Protein AF-A0A0C9TUB7-F1 (afdb_monomer_lite)

Foldseek 3Di:
DVPVVVVVVVVVVVVVVVPDPPDDPPLNDDPVRCVVVVVQFPFDDDDPADDADPDLDWDFQCDPQFPFDDDDPQQFAWADLQLLLLLRRVLAVVSQKGALNSQLSSCCRQAVPHNVVSNVVSVQQCVQQADNRQRIAGNHFADCVSPDDDDPPRDNTHPNDEPSAQAFLRQQAHGCQVPTRTAGHVVSLVVLQVLCVVQVVQFLAPRSLVVSSVVRVVCCVPPPPPHDQDPPNVVVSSVSSQCCQQGQPAPVCSPSTHHSVSVCCRRHVSHRPPSGIHD

Secondary structure (DSSP, 8-state):
-HHHHHHHHHHHHHHHTTSS-TT--TT---HHHHHHHGGG-----PPPPP---S--S-EE-SSTTS---PPPTT----S-HHHHHHHHHTSS-TTSEE-HHHHHHHHHHHH---HHHHHHHHHHHHHHHSBTTTTBEESSS--GGG-SPPSTT-----TT-BTTTB-S--SSS--GGGS-SSS--HHHHHHHHHHHHHHHTTEE-HHHHHHHHHHHHHHHHHH-TT----TTHHHHHHHHHHHHHHHSS-TTT-SS-EEHHHHHIIIII--PPTT-EE-

Sequence (279 aa):
MAKLSALLSFSTLAIQAIAFPQYQPLAGLSERELEDILPRLNVVTPPPPPGPPSDTSVKLVNDAAHPFMPLRYGDMRGPCPGLNTLASHGYLPRNGIVTPTQIINAVQDGFNMDNRLALILTYATMLVDGNPLTNLMSIGGKSALTGLDPPKPAIIGGLDTHAVFEGDVSMTRADFFFGDNHSFNQTLFNQFANFSERFGGGNYNLTAAAEYRFFRIQQSISDNPQFSFIAPRYFTAYFEAAFPLVFFVDGRTANGQLSMENALSFFRDMHFPDDFHRA

Structure (mmCIF, N/CA/C/O backbone):
data_AF-A0A0C9TUB7-F1
#
_entry.id   AF-A0A0C9TUB7-F1
#
loop_
_atom_site.group_PDB
_atom_site.id
_atom_site.type_symbol
_atom_site.label_atom_id
_atom_site.label_alt_id
_atom_site.label_comp_id
_atom_site.label_asym_id
_atom_site.label_entity_id
_atom_site.label_seq_id
_atom_site.pdbx_PDB_ins_code
_atom_site.Cartn_x
_atom_site.Cartn_y
_atom_site.Cartn_z
_atom_site.occupancy
_atom_site.B_iso_or_equiv
_atom_site.auth_seq_id
_atom_site.auth_comp_id
_atom_site.auth_asym_id
_atom_site.auth_atom_id
_atom_site.pdbx_PDB_model_num
ATOM 1 N N . MET A 1 1 ? 66.165 37.162 -27.792 1.00 53.06 1 MET A N 1
ATOM 2 C CA . MET A 1 1 ? 64.796 37.473 -27.317 1.00 53.06 1 MET A CA 1
ATOM 3 C C . MET A 1 1 ? 63.698 36.598 -27.937 1.00 53.06 1 MET A C 1
ATOM 5 O O . MET A 1 1 ? 62.714 36.366 -27.260 1.00 53.06 1 MET A O 1
ATOM 9 N N . ALA A 1 2 ? 63.862 36.017 -29.135 1.00 53.06 2 ALA A N 1
ATOM 10 C CA . ALA A 1 2 ? 62.809 35.210 -29.780 1.00 53.06 2 ALA A CA 1
ATOM 11 C C . ALA A 1 2 ? 62.555 33.793 -29.199 1.00 53.06 2 ALA A C 1
ATOM 13 O O . ALA A 1 2 ? 61.530 33.193 -29.497 1.00 53.06 2 ALA A O 1
ATOM 14 N N . LYS A 1 3 ? 63.451 33.242 -28.364 1.00 51.22 3 LYS A N 1
ATOM 15 C CA . LYS A 1 3 ? 63.293 31.885 -27.792 1.00 51.22 3 LYS A CA 1
ATOM 16 C C . LYS A 1 3 ? 62.528 31.835 -26.461 1.00 51.22 3 LYS A C 1
ATOM 18 O O . LYS A 1 3 ? 62.078 30.764 -26.077 1.00 51.22 3 LYS A O 1
ATOM 23 N N . LEU A 1 4 ? 62.359 32.972 -25.777 1.00 48.50 4 LEU A N 1
ATOM 24 C CA . LEU A 1 4 ? 61.651 33.030 -24.490 1.00 48.50 4 LEU A CA 1
ATOM 25 C C . LEU A 1 4 ? 60.131 33.196 -24.674 1.00 48.50 4 LEU A C 1
ATOM 27 O O . LEU A 1 4 ? 59.353 32.635 -23.911 1.00 48.50 4 LEU A O 1
ATOM 31 N N . SER A 1 5 ? 59.707 33.895 -25.733 1.00 51.97 5 SER A N 1
ATOM 32 C CA . SER A 1 5 ? 58.287 34.111 -26.034 1.00 51.97 5 SER A CA 1
ATOM 33 C C . SER A 1 5 ? 57.565 32.832 -26.466 1.00 51.97 5 SER A C 1
ATOM 35 O O . SER A 1 5 ? 56.415 32.645 -26.097 1.00 51.97 5 SER A O 1
ATOM 37 N N . ALA A 1 6 ? 58.241 31.914 -27.169 1.00 50.75 6 ALA A N 1
ATOM 38 C CA . ALA A 1 6 ? 57.631 30.655 -27.603 1.00 50.75 6 ALA A CA 1
ATOM 39 C C . ALA A 1 6 ? 57.336 29.694 -26.433 1.00 50.75 6 ALA A C 1
ATOM 41 O O . ALA A 1 6 ? 56.303 29.029 -26.439 1.00 50.75 6 ALA A O 1
ATOM 42 N N . LEU A 1 7 ? 58.194 29.649 -25.403 1.00 50.53 7 LEU A N 1
ATOM 43 C CA . LEU A 1 7 ? 57.953 28.809 -24.222 1.00 50.53 7 LEU A CA 1
ATOM 44 C C . LEU A 1 7 ? 56.795 29.329 -23.359 1.00 50.53 7 LEU A C 1
ATOM 46 O O . LEU A 1 7 ? 56.055 28.521 -22.806 1.00 50.53 7 LEU A O 1
ATOM 50 N N . LEU A 1 8 ? 56.612 30.653 -23.272 1.00 51.16 8 LEU A N 1
ATOM 51 C CA . LEU A 1 8 ? 55.491 31.246 -22.537 1.00 51.16 8 LEU A CA 1
ATOM 52 C C . LEU A 1 8 ? 54.146 31.042 -23.253 1.00 51.16 8 LEU A C 1
ATOM 54 O O . LEU A 1 8 ? 53.121 30.900 -22.598 1.00 51.16 8 LEU A O 1
ATOM 58 N N . SER A 1 9 ? 54.138 31.006 -24.590 1.00 51.75 9 SER A N 1
ATOM 59 C CA . SER A 1 9 ? 52.925 30.728 -25.370 1.00 51.75 9 SER A CA 1
ATOM 60 C C . SER A 1 9 ? 52.480 29.266 -25.268 1.00 51.75 9 SER A C 1
ATOM 62 O O . SER A 1 9 ? 51.284 28.992 -25.266 1.00 51.75 9 SER A O 1
ATOM 64 N N . PHE A 1 10 ? 53.418 28.320 -25.144 1.00 50.66 10 PHE A N 1
ATOM 65 C CA . PHE A 1 10 ? 53.078 26.906 -24.945 1.00 50.66 10 PHE A CA 1
ATOM 66 C C . PHE A 1 10 ? 52.607 26.601 -23.517 1.00 50.66 10 PHE A C 1
ATOM 68 O O . PHE A 1 10 ? 51.731 25.756 -23.340 1.00 50.66 10 PHE A O 1
ATOM 75 N N . SER A 1 11 ? 53.121 27.300 -22.500 1.00 51.91 11 SER A N 1
ATOM 76 C CA . SER A 1 11 ? 52.660 27.111 -21.120 1.00 51.91 11 SER A CA 1
ATOM 77 C C . SER A 1 11 ? 51.279 27.722 -20.862 1.00 51.91 11 SER A C 1
ATOM 79 O O . SER A 1 11 ? 50.502 27.136 -20.114 1.00 51.91 11 SER A O 1
ATOM 81 N N . THR A 1 12 ? 50.908 28.827 -21.518 1.00 50.59 12 THR A N 1
ATOM 82 C CA . THR A 1 12 ? 49.550 29.392 -21.396 1.00 50.59 12 THR A CA 1
ATOM 83 C C . THR A 1 12 ? 48.492 28.579 -22.149 1.00 50.59 12 THR A C 1
ATOM 85 O O . THR A 1 12 ? 47.373 28.455 -21.654 1.00 50.59 12 THR A O 1
ATOM 88 N N . LEU A 1 13 ? 48.844 27.944 -23.274 1.00 47.50 13 LEU A N 1
ATOM 89 C CA . LEU A 1 13 ? 47.973 26.988 -23.978 1.00 47.50 13 LEU A CA 1
ATOM 90 C C . LEU A 1 13 ? 47.778 25.675 -23.201 1.00 47.50 13 LEU A C 1
ATOM 92 O O . LEU A 1 13 ? 46.684 25.116 -23.219 1.00 47.50 13 LEU A O 1
ATOM 96 N N . ALA A 1 14 ? 48.794 25.211 -22.465 1.00 48.03 14 ALA A N 1
ATOM 97 C CA . ALA A 1 14 ? 48.677 24.015 -21.627 1.00 48.03 14 ALA A CA 1
ATOM 98 C C . ALA A 1 14 ? 47.765 24.221 -20.399 1.00 48.03 14 ALA A C 1
ATOM 100 O O . ALA A 1 14 ? 47.144 23.271 -19.930 1.00 48.03 14 ALA A O 1
ATOM 101 N N . ILE A 1 15 ? 47.641 25.455 -19.895 1.00 48.97 15 ILE A N 1
ATOM 102 C CA . ILE A 1 15 ? 46.811 25.769 -18.718 1.00 48.97 15 ILE A CA 1
ATOM 103 C C . ILE A 1 15 ? 45.323 25.923 -19.088 1.00 48.97 15 ILE A C 1
ATOM 105 O O . ILE A 1 15 ? 44.456 25.664 -18.257 1.00 48.97 15 ILE A O 1
ATOM 109 N N . GLN A 1 16 ? 44.993 26.275 -20.337 1.00 45.16 16 GLN A N 1
ATOM 110 C CA . GLN A 1 16 ? 43.594 26.439 -20.765 1.00 45.16 16 GLN A CA 1
ATOM 111 C C . GLN A 1 16 ? 42.877 25.125 -21.119 1.00 45.16 16 GLN A C 1
ATOM 113 O O . GLN A 1 16 ? 41.653 25.119 -21.226 1.00 45.16 16 GLN A O 1
ATOM 118 N N . ALA A 1 17 ? 43.596 24.005 -21.236 1.00 48.59 17 ALA A N 1
ATOM 119 C CA . ALA A 1 17 ? 43.002 22.705 -21.563 1.00 48.59 17 ALA A CA 1
ATOM 120 C C . ALA A 1 17 ? 42.497 21.904 -20.343 1.00 48.59 17 ALA A C 1
ATOM 122 O O . ALA A 1 17 ? 41.892 20.853 -20.524 1.00 48.59 17 ALA A O 1
ATOM 123 N N . ILE A 1 18 ? 42.710 22.379 -19.108 1.00 50.53 18 ILE A N 1
ATOM 124 C CA . ILE A 1 18 ? 42.283 21.674 -17.877 1.00 50.53 18 ILE A CA 1
ATOM 125 C C . ILE A 1 18 ? 40.986 22.280 -17.294 1.00 50.53 18 ILE A C 1
ATOM 127 O O . ILE A 1 18 ? 40.446 21.796 -16.305 1.00 50.53 18 ILE A O 1
ATOM 131 N N . ALA A 1 19 ? 40.437 23.336 -17.904 1.00 50.47 19 ALA A N 1
ATOM 132 C CA . ALA A 1 19 ? 39.362 24.126 -17.296 1.00 50.47 19 ALA A CA 1
ATOM 133 C C . ALA A 1 19 ? 37.960 23.484 -17.331 1.00 50.47 19 ALA A C 1
ATOM 135 O O . ALA A 1 19 ? 37.049 24.012 -16.700 1.00 50.47 19 ALA A O 1
ATOM 136 N N . PHE A 1 20 ? 37.774 22.343 -17.998 1.00 50.47 20 PHE A N 1
ATOM 137 C CA . PHE A 1 20 ? 36.551 21.547 -17.893 1.00 50.47 20 PHE A CA 1
ATOM 138 C C . PHE A 1 20 ? 36.914 20.064 -17.996 1.00 50.47 20 PHE A C 1
ATOM 140 O O . PHE A 1 20 ? 37.509 19.685 -19.006 1.00 50.47 20 PHE A O 1
ATOM 147 N N . PRO A 1 21 ? 36.569 19.203 -17.018 1.00 55.78 21 PRO A N 1
ATOM 148 C CA . PRO A 1 21 ? 36.608 17.766 -17.244 1.00 55.78 21 PRO A CA 1
ATOM 149 C C . PRO A 1 21 ? 35.590 17.444 -18.343 1.00 55.78 21 PRO A C 1
ATOM 151 O O . PRO A 1 21 ? 34.391 17.326 -18.100 1.00 55.78 21 PRO A O 1
ATOM 154 N N . GLN A 1 22 ? 36.063 17.375 -19.586 1.00 57.84 22 GLN A N 1
ATOM 155 C CA . GLN A 1 22 ? 35.280 16.851 -20.689 1.00 57.84 22 GLN A CA 1
ATOM 156 C C . GLN A 1 22 ? 35.027 15.360 -20.407 1.00 57.84 22 GLN A C 1
ATOM 158 O O . GLN A 1 22 ? 35.967 14.606 -20.170 1.00 57.84 22 GLN A O 1
ATOM 163 N N . TYR A 1 23 ? 33.753 14.962 -20.444 1.00 55.44 23 TYR A N 1
ATOM 164 C CA . TYR A 1 23 ? 33.270 13.571 -20.420 1.00 55.44 23 TYR A CA 1
ATOM 165 C C . TYR A 1 23 ? 33.285 12.826 -19.079 1.00 55.44 23 TYR A C 1
ATOM 167 O O . TYR A 1 23 ? 33.578 11.636 -19.040 1.00 55.44 23 TYR A O 1
ATOM 175 N N . GLN A 1 24 ? 32.890 13.464 -17.977 1.00 53.72 24 GLN A N 1
ATOM 176 C CA . GLN A 1 24 ? 32.299 12.675 -16.891 1.00 53.72 24 GLN A CA 1
ATOM 177 C C . GLN A 1 24 ? 30.797 12.506 -17.181 1.00 53.72 24 GLN A C 1
ATOM 179 O O . GLN A 1 24 ? 30.106 13.514 -17.364 1.00 53.72 24 GLN A O 1
ATOM 184 N N . PRO A 1 25 ? 30.275 11.269 -17.275 1.00 60.72 25 PRO A N 1
ATOM 185 C CA . PRO A 1 25 ? 28.844 11.001 -17.277 1.00 60.72 25 PRO A CA 1
ATOM 186 C C . PRO A 1 25 ? 28.145 11.781 -16.164 1.00 60.72 25 PRO A C 1
ATOM 188 O O . PRO A 1 25 ? 28.677 11.906 -15.063 1.00 60.72 25 PRO A O 1
ATOM 191 N N . LEU A 1 26 ? 26.915 12.242 -16.416 1.00 56.56 26 LEU A N 1
ATOM 192 C CA . LEU A 1 26 ? 26.062 12.893 -15.405 1.00 56.56 26 LEU A CA 1
ATOM 193 C C . LEU A 1 26 ? 25.878 12.035 -14.136 1.00 56.56 26 LEU A C 1
ATOM 195 O O . LEU A 1 26 ? 25.552 12.561 -13.078 1.00 56.56 26 LEU A O 1
ATOM 199 N N . ALA A 1 27 ? 26.117 10.726 -14.246 1.00 64.44 27 ALA A N 1
ATOM 200 C CA . ALA A 1 27 ? 26.093 9.762 -13.152 1.00 64.44 27 ALA A CA 1
ATOM 201 C C . ALA A 1 27 ? 27.387 9.707 -12.306 1.00 64.44 27 ALA A C 1
ATOM 203 O O . ALA A 1 27 ? 27.432 8.949 -11.344 1.00 64.44 27 ALA A O 1
ATOM 204 N N . GLY A 1 28 ? 28.442 10.455 -12.654 1.00 72.50 28 GLY A N 1
ATOM 205 C CA . GLY A 1 28 ? 29.721 10.451 -11.929 1.00 72.50 28 GLY A CA 1
ATOM 206 C C . GLY A 1 28 ? 30.532 9.154 -12.055 1.00 72.50 28 GLY A C 1
ATOM 207 O O . GLY A 1 28 ? 31.422 8.922 -11.244 1.00 72.50 28 GLY A O 1
ATOM 208 N N . LEU A 1 29 ? 30.215 8.310 -13.043 1.00 78.31 29 LEU A N 1
ATOM 209 C CA . LEU A 1 29 ? 30.891 7.037 -13.311 1.00 78.31 29 LEU A CA 1
ATOM 210 C C . LEU A 1 29 ? 31.982 7.216 -14.367 1.00 78.31 29 LEU A C 1
ATOM 212 O O . LEU A 1 29 ? 31.762 7.892 -15.363 1.00 78.31 29 LEU A O 1
ATOM 216 N N . SER A 1 30 ? 33.131 6.571 -14.214 1.00 83.00 30 SER A N 1
ATOM 217 C CA . SER A 1 30 ? 34.144 6.505 -15.270 1.00 83.00 30 SER A CA 1
ATOM 218 C C . SER A 1 30 ? 33.654 5.703 -16.483 1.00 83.00 30 SER A C 1
ATOM 220 O O . SER A 1 30 ? 32.762 4.861 -16.384 1.00 83.00 30 SER A O 1
ATOM 222 N N . GLU A 1 31 ? 34.277 5.923 -17.642 1.00 81.44 31 GLU A N 1
ATOM 223 C CA . GLU A 1 31 ? 33.990 5.168 -18.871 1.00 81.44 31 GLU A CA 1
ATOM 224 C C . GLU A 1 31 ? 34.113 3.651 -18.658 1.00 81.44 31 GLU A C 1
ATOM 226 O O . GLU A 1 31 ? 33.242 2.897 -19.075 1.00 81.44 31 GLU A O 1
ATOM 231 N N . ARG A 1 32 ? 35.123 3.209 -17.900 1.00 83.19 32 ARG A N 1
ATOM 232 C CA . ARG A 1 32 ? 35.325 1.792 -17.568 1.00 83.19 32 ARG A CA 1
ATOM 233 C C . ARG A 1 32 ? 34.209 1.226 -16.686 1.00 83.19 32 ARG A C 1
ATOM 235 O O . ARG A 1 32 ? 33.801 0.085 -16.872 1.00 83.19 32 ARG A O 1
ATOM 242 N N . GLU A 1 33 ? 33.723 2.000 -15.717 1.00 83.00 33 GLU A N 1
ATOM 243 C CA . GLU A 1 33 ?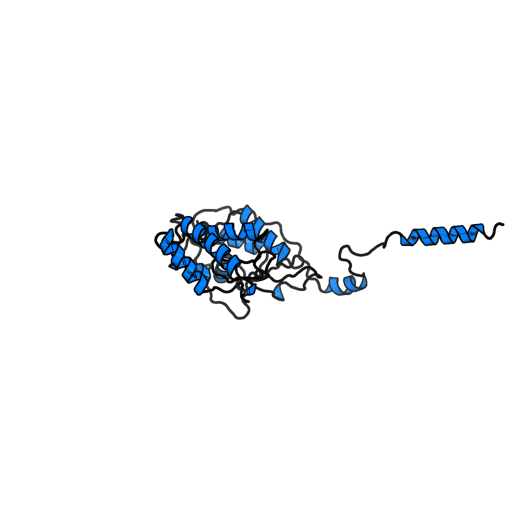 32.576 1.591 -14.894 1.00 83.00 33 GLU A CA 1
ATOM 244 C C . GLU A 1 33 ? 31.310 1.495 -15.745 1.00 83.00 33 GLU A C 1
ATOM 246 O O . GLU A 1 33 ? 30.523 0.566 -15.581 1.00 83.00 33 GLU A O 1
ATOM 251 N N . LEU A 1 34 ? 31.134 2.413 -16.695 1.00 80.62 34 LEU A N 1
ATOM 252 C CA . LEU A 1 34 ? 30.009 2.384 -17.618 1.00 80.62 34 LEU A CA 1
ATOM 253 C C . LEU A 1 34 ? 30.078 1.171 -18.565 1.00 80.62 34 LEU A C 1
ATOM 255 O O . LEU A 1 34 ? 29.067 0.491 -18.738 1.00 80.62 34 LEU A O 1
ATOM 259 N N . GLU A 1 35 ? 31.252 0.852 -19.116 1.00 83.69 35 GLU A N 1
ATOM 260 C CA . GLU A 1 35 ? 31.485 -0.349 -19.936 1.00 83.69 35 GLU A CA 1
ATOM 261 C C . GLU A 1 35 ? 31.189 -1.652 -19.178 1.00 83.69 35 GLU A C 1
ATOM 263 O O . GLU A 1 35 ? 30.678 -2.600 -19.770 1.00 83.69 35 GLU A O 1
ATOM 268 N N . ASP A 1 36 ? 31.462 -1.703 -17.872 1.00 83.56 36 ASP A N 1
ATOM 269 C CA . ASP A 1 36 ? 31.150 -2.860 -17.024 1.00 83.56 36 ASP A CA 1
ATOM 270 C C . ASP A 1 36 ? 29.654 -2.917 -16.648 1.00 83.56 36 ASP A C 1
ATOM 272 O O . ASP A 1 36 ? 29.048 -3.988 -16.560 1.00 83.56 36 ASP A O 1
ATOM 276 N N . ILE A 1 37 ? 29.010 -1.774 -16.400 1.00 80.69 37 ILE A N 1
ATOM 277 C CA . ILE A 1 37 ? 27.613 -1.706 -15.937 1.00 80.69 37 ILE A CA 1
ATOM 278 C C . ILE A 1 37 ? 26.615 -1.892 -17.085 1.00 80.69 37 ILE A C 1
ATOM 280 O O . ILE A 1 37 ? 25.703 -2.710 -16.953 1.00 80.69 37 ILE A O 1
ATOM 284 N N . LEU A 1 38 ? 26.773 -1.171 -18.202 1.00 82.62 38 LEU A N 1
ATOM 285 C CA . LEU A 1 38 ? 25.782 -1.136 -19.287 1.00 82.62 38 LEU A CA 1
ATOM 286 C C . LEU A 1 38 ? 25.382 -2.524 -19.818 1.00 82.62 38 LEU A C 1
ATOM 288 O O . LEU A 1 38 ? 24.182 -2.743 -19.975 1.00 82.62 38 LEU A O 1
ATOM 292 N N . PRO A 1 39 ? 26.300 -3.490 -20.034 1.00 85.19 39 PRO A N 1
ATOM 293 C CA . PRO A 1 39 ? 25.929 -4.815 -20.538 1.00 85.19 39 PRO A CA 1
ATOM 294 C C . PRO A 1 39 ? 25.069 -5.636 -19.568 1.00 85.19 39 PRO A C 1
ATOM 296 O O . PRO A 1 39 ? 24.446 -6.613 -19.977 1.00 85.19 39 PRO A O 1
ATOM 299 N N . ARG A 1 40 ? 25.054 -5.272 -18.278 1.00 82.69 40 ARG A N 1
ATOM 300 C CA . ARG A 1 40 ? 24.309 -5.965 -17.216 1.00 82.69 40 ARG A CA 1
ATOM 301 C C . ARG A 1 40 ? 22.985 -5.279 -16.874 1.00 82.69 40 ARG A C 1
ATOM 303 O O . ARG A 1 40 ? 22.202 -5.835 -16.105 1.00 82.69 40 ARG A O 1
ATOM 310 N N . LEU A 1 41 ? 22.724 -4.088 -17.418 1.00 82.25 41 LEU A N 1
ATOM 311 C CA . LEU A 1 41 ? 21.481 -3.364 -17.181 1.00 82.25 41 LEU A CA 1
ATOM 312 C C . LEU A 1 41 ? 20.386 -3.836 -18.138 1.00 82.25 41 LEU A C 1
ATOM 314 O O . LEU A 1 41 ? 20.501 -3.712 -19.354 1.00 82.25 41 LEU A O 1
ATOM 318 N N . ASN A 1 42 ? 19.276 -4.307 -17.573 1.00 85.38 42 ASN A N 1
ATOM 319 C CA . ASN A 1 42 ? 18.049 -4.530 -18.327 1.00 85.38 42 ASN A CA 1
ATOM 320 C C . ASN A 1 42 ? 17.200 -3.252 -18.309 1.00 85.38 42 ASN A C 1
ATOM 322 O O . ASN A 1 42 ? 16.326 -3.099 -17.456 1.00 85.38 42 ASN A O 1
ATOM 326 N N . VAL A 1 43 ? 17.507 -2.313 -19.205 1.00 90.06 43 VAL A N 1
ATOM 327 C CA . VAL A 1 43 ? 16.786 -1.037 -19.287 1.00 90.06 43 VAL A CA 1
ATOM 328 C C . VAL A 1 43 ? 15.487 -1.213 -20.071 1.00 90.06 43 VAL A C 1
ATOM 330 O O . VAL A 1 43 ? 15.495 -1.663 -21.215 1.00 90.06 43 VAL A O 1
ATOM 333 N N . VAL A 1 44 ? 14.373 -0.809 -19.471 1.00 93.44 44 VAL A N 1
ATOM 334 C CA . VAL A 1 44 ? 13.034 -0.838 -20.059 1.00 93.44 44 VAL A CA 1
ATOM 335 C C . VAL A 1 44 ? 12.567 0.592 -20.285 1.00 93.44 44 VAL A C 1
ATOM 337 O O . VAL A 1 44 ? 12.593 1.412 -19.374 1.00 93.44 44 VAL A O 1
ATOM 340 N N . THR A 1 45 ? 12.089 0.899 -21.491 1.00 94.00 45 THR A N 1
ATOM 341 C CA . THR A 1 45 ? 11.320 2.127 -21.730 1.00 94.00 45 THR A CA 1
ATOM 342 C C . THR A 1 45 ? 9.887 1.907 -21.239 1.00 94.00 45 THR A C 1
ATOM 344 O O . THR A 1 45 ? 9.193 1.062 -21.812 1.00 94.00 45 THR A O 1
ATOM 347 N N . PRO A 1 46 ? 9.419 2.615 -20.192 1.00 92.06 46 PRO A N 1
ATOM 348 C CA . PRO A 1 46 ? 8.064 2.425 -19.691 1.00 92.06 46 PRO A CA 1
ATOM 349 C C . PRO A 1 46 ? 7.026 2.823 -20.750 1.00 92.06 46 PRO A C 1
ATOM 351 O O . PRO A 1 46 ? 7.234 3.809 -21.466 1.00 92.06 46 PRO A O 1
ATOM 354 N N . PRO A 1 47 ? 5.895 2.104 -20.855 1.00 94.00 47 PRO A N 1
ATOM 355 C CA . PRO A 1 47 ? 4.786 2.559 -21.681 1.00 94.00 47 PRO A CA 1
ATOM 356 C C . PRO A 1 47 ? 4.168 3.841 -21.089 1.00 94.00 47 PRO A C 1
ATOM 358 O O . PRO A 1 47 ? 4.362 4.134 -19.903 1.00 94.00 47 PRO A O 1
ATOM 361 N N . PRO A 1 48 ? 3.380 4.598 -21.876 1.00 96.06 48 PRO A N 1
ATOM 362 C CA . PRO A 1 48 ? 2.576 5.686 -21.338 1.00 96.06 48 PRO A CA 1
ATOM 363 C C . PRO A 1 48 ? 1.659 5.206 -20.199 1.00 96.06 48 PRO A C 1
ATOM 365 O O . PRO A 1 48 ? 1.182 4.065 -20.238 1.00 96.06 48 PRO A O 1
ATOM 368 N N . PRO A 1 49 ? 1.386 6.059 -19.199 1.00 96.75 49 PRO A N 1
ATOM 369 C CA . PRO A 1 49 ? 0.467 5.716 -18.125 1.00 96.75 49 PRO A CA 1
ATOM 370 C C . PRO A 1 49 ? -0.933 5.377 -18.659 1.00 96.75 49 PRO A C 1
ATOM 372 O O . PRO A 1 49 ? -1.410 6.057 -19.574 1.00 96.75 49 PRO A O 1
ATOM 375 N N . PRO A 1 50 ? -1.627 4.383 -18.077 1.00 97.50 50 PRO A N 1
ATOM 376 C CA . PRO A 1 50 ? -3.024 4.124 -18.399 1.00 97.50 50 PRO A CA 1
ATOM 377 C C . PRO A 1 50 ? -3.917 5.334 -18.117 1.00 97.50 50 PRO A C 1
ATOM 379 O O . PRO A 1 50 ? -3.751 6.029 -17.110 1.00 97.50 50 PRO A O 1
ATOM 382 N N . GLY A 1 51 ? -4.890 5.555 -19.000 1.00 97.81 51 GLY A N 1
ATOM 383 C CA . GLY A 1 51 ? -5.965 6.518 -18.776 1.00 97.81 51 GLY A CA 1
ATOM 384 C C . GLY A 1 51 ? -7.018 6.010 -17.779 1.00 97.81 51 GLY A C 1
ATOM 385 O O . GLY A 1 51 ? -6.898 4.894 -17.263 1.00 97.81 51 GLY A O 1
ATOM 386 N N . PRO A 1 52 ? -8.059 6.817 -17.512 1.00 97.44 52 PRO A N 1
ATOM 387 C CA . PRO A 1 52 ? -9.188 6.392 -16.691 1.00 97.44 52 PRO A CA 1
ATOM 388 C C . PRO A 1 52 ? -9.939 5.214 -17.336 1.00 97.44 52 PRO A C 1
ATOM 390 O O . PRO A 1 52 ? -10.014 5.146 -18.569 1.00 97.44 52 PRO A O 1
ATOM 393 N N . PRO A 1 53 ? -10.523 4.299 -16.537 1.00 93.50 53 PRO A N 1
ATOM 394 C CA . PRO A 1 53 ? -11.337 3.214 -17.067 1.00 93.50 53 PRO A CA 1
ATOM 395 C C . PRO A 1 53 ? -12.588 3.772 -17.754 1.00 93.50 53 PRO A C 1
ATOM 397 O O . PRO A 1 53 ? -13.153 4.782 -17.336 1.00 93.50 53 PRO A O 1
ATOM 400 N N . SER A 1 54 ? -13.050 3.089 -18.802 1.00 93.62 54 SER A N 1
ATOM 401 C CA . SER A 1 54 ? -14.290 3.456 -19.499 1.00 93.62 54 SER A CA 1
ATOM 402 C C . SER A 1 54 ? -15.547 3.173 -18.676 1.00 93.62 54 SER A C 1
ATOM 404 O O . SER A 1 54 ? -16.594 3.754 -18.945 1.00 93.62 54 SER A O 1
ATOM 406 N N . ASP A 1 55 ? -15.448 2.261 -17.708 1.00 94.06 55 ASP A N 1
ATOM 407 C CA . ASP A 1 55 ? -16.528 1.868 -16.812 1.00 94.06 55 ASP A CA 1
ATOM 408 C C . ASP A 1 55 ? -16.078 2.037 -15.357 1.00 94.06 55 ASP A C 1
ATOM 410 O O . ASP A 1 55 ? -15.196 1.321 -14.872 1.00 94.06 55 ASP A O 1
ATOM 414 N N . THR A 1 56 ? -16.704 2.992 -14.674 1.00 96.31 56 THR A N 1
ATOM 415 C CA . THR A 1 56 ? -16.521 3.298 -13.250 1.00 96.31 56 THR A CA 1
ATOM 416 C C . THR A 1 56 ? -17.745 2.896 -12.427 1.00 96.31 56 THR A C 1
ATOM 418 O O . THR A 1 56 ? -17.947 3.436 -11.345 1.00 96.31 56 THR A O 1
ATOM 421 N N . SER A 1 57 ? -18.612 2.023 -12.947 1.00 97.31 57 SER A N 1
ATOM 422 C CA . SER A 1 57 ? -19.779 1.546 -12.210 1.00 97.31 57 SER A CA 1
ATOM 423 C C . SER A 1 57 ? -19.390 0.597 -11.076 1.00 97.31 57 SER A C 1
ATOM 425 O O . SER A 1 57 ? -18.331 -0.055 -11.097 1.00 97.31 57 SER A O 1
ATOM 427 N N . VAL A 1 58 ? -20.297 0.517 -10.101 1.00 98.06 58 VAL A N 1
ATOM 428 C CA . VAL A 1 58 ? -20.278 -0.485 -9.039 1.00 98.06 58 VAL A CA 1
ATOM 429 C C . VAL A 1 58 ? -20.314 -1.869 -9.678 1.00 98.06 58 VAL A C 1
ATOM 431 O O . VAL A 1 58 ? -21.248 -2.196 -10.412 1.00 98.06 58 VAL A O 1
ATOM 434 N N . LYS A 1 59 ? -19.306 -2.695 -9.390 1.00 97.19 59 LYS A N 1
ATOM 435 C CA . LYS A 1 59 ? -19.201 -4.058 -9.927 1.00 97.19 59 LYS A CA 1
ATOM 436 C C . LYS A 1 59 ? -18.570 -4.999 -8.914 1.00 97.19 59 LYS A C 1
ATOM 438 O O . LYS A 1 59 ? -17.745 -4.566 -8.109 1.00 97.19 59 LYS A O 1
ATOM 443 N N . LEU A 1 60 ? -18.933 -6.277 -8.999 1.00 98.56 60 LEU A N 1
ATOM 444 C CA . LEU A 1 60 ? -18.292 -7.349 -8.247 1.00 98.56 60 LEU A CA 1
ATOM 445 C C . LEU A 1 60 ? -16.805 -7.407 -8.625 1.00 98.56 60 LEU A C 1
ATOM 447 O O . LEU A 1 60 ? -16.476 -7.440 -9.810 1.00 98.56 60 LEU A O 1
ATOM 451 N N . VAL A 1 61 ? -15.927 -7.397 -7.622 1.00 98.38 61 VAL A N 1
ATOM 452 C CA . VAL A 1 61 ? -14.465 -7.497 -7.814 1.00 98.38 61 VAL A CA 1
ATOM 453 C C . VAL A 1 61 ? -13.858 -8.701 -7.096 1.00 98.38 61 VAL A C 1
ATOM 455 O O . VAL A 1 61 ? -12.799 -9.188 -7.480 1.00 98.38 61 VAL A O 1
ATOM 458 N N . ASN A 1 62 ? -14.553 -9.252 -6.099 1.00 98.31 62 ASN A N 1
ATOM 459 C CA . ASN A 1 62 ? -14.256 -10.589 -5.595 1.00 98.31 62 ASN A CA 1
ATOM 460 C C . ASN A 1 62 ? -14.979 -11.634 -6.464 1.00 98.31 62 ASN A C 1
ATOM 462 O O . ASN A 1 62 ? -16.006 -12.189 -6.075 1.00 98.31 62 ASN A O 1
ATOM 466 N N . ASP A 1 63 ? -14.491 -11.815 -7.693 1.00 98.00 63 ASP A N 1
ATOM 467 C CA . ASP A 1 63 ? -15.101 -12.669 -8.715 1.00 98.00 63 ASP A CA 1
ATOM 468 C C . ASP A 1 63 ? -14.253 -13.918 -9.039 1.00 98.00 63 ASP A C 1
ATOM 470 O O . ASP A 1 63 ? -13.150 -14.123 -8.531 1.00 98.00 63 ASP A O 1
ATOM 474 N N . ALA A 1 64 ? -14.774 -14.782 -9.916 1.00 98.00 64 ALA A N 1
ATOM 475 C CA . ALA A 1 64 ? -14.097 -16.017 -10.314 1.00 98.00 64 ALA A CA 1
ATOM 476 C C . ALA A 1 64 ? -12.799 -15.797 -11.121 1.00 98.00 64 ALA A C 1
ATOM 478 O O . ALA A 1 64 ? -11.983 -16.716 -11.208 1.00 98.00 64 ALA A O 1
ATOM 479 N N . ALA A 1 65 ? -12.605 -14.619 -11.724 1.00 98.19 65 ALA A N 1
ATOM 480 C CA . ALA A 1 65 ? -11.367 -14.262 -12.418 1.00 98.19 65 ALA A CA 1
ATOM 481 C C . ALA A 1 65 ? -10.296 -13.745 -11.441 1.00 98.19 65 ALA A C 1
ATOM 483 O O . ALA A 1 65 ? -9.102 -13.911 -11.703 1.00 98.19 65 ALA A O 1
ATOM 484 N N . HIS A 1 66 ? -10.717 -13.212 -10.292 1.00 98.50 66 HIS A N 1
ATOM 485 C CA . HIS A 1 66 ? -9.860 -12.664 -9.243 1.00 98.50 66 HIS A CA 1
ATOM 486 C C . HIS A 1 66 ? -10.034 -13.386 -7.893 1.00 98.50 66 HIS A C 1
ATOM 488 O O . HIS A 1 66 ? -10.261 -12.739 -6.864 1.00 98.50 66 HIS A O 1
ATOM 494 N N . PRO A 1 67 ? -9.907 -14.730 -7.838 1.00 98.38 67 PRO A N 1
ATOM 495 C CA . PRO A 1 67 ? -10.070 -15.455 -6.589 1.00 98.38 67 PRO A CA 1
ATOM 496 C C . PRO A 1 67 ? -8.924 -15.129 -5.630 1.00 98.38 67 PRO A C 1
ATOM 498 O O . PRO A 1 67 ? -7.765 -14.959 -6.042 1.00 98.38 67 PRO A O 1
ATOM 501 N N . PHE A 1 68 ? -9.223 -15.121 -4.334 1.00 98.69 68 PHE A N 1
ATOM 502 C CA . PHE A 1 68 ? -8.179 -15.088 -3.321 1.00 98.69 68 PHE A CA 1
ATOM 503 C C . PHE A 1 68 ? -7.274 -16.322 -3.435 1.00 98.69 68 PHE A C 1
ATOM 505 O O . PHE A 1 68 ? -7.738 -17.443 -3.660 1.00 98.69 68 PHE A O 1
ATOM 512 N N . MET A 1 69 ? -5.969 -16.128 -3.248 1.00 98.50 69 MET A N 1
ATOM 513 C CA . MET A 1 69 ? -5.027 -17.228 -3.048 1.00 98.50 69 MET A CA 1
ATOM 514 C C . MET A 1 69 ? -4.085 -16.907 -1.886 1.00 98.50 69 MET A C 1
ATOM 516 O O . MET A 1 69 ? -3.590 -15.779 -1.811 1.00 98.50 69 MET A O 1
ATOM 520 N N . PRO A 1 70 ? -3.783 -17.893 -1.019 1.00 96.94 70 PRO A N 1
ATOM 521 C CA . PRO A 1 70 ? -2.836 -17.700 0.068 1.00 96.94 70 PRO A CA 1
ATOM 522 C C . PRO A 1 70 ? -1.429 -17.419 -0.470 1.00 96.94 70 PRO A C 1
ATOM 524 O O . PRO A 1 70 ? -1.072 -17.844 -1.575 1.00 96.94 70 PRO A O 1
ATOM 527 N N . LEU A 1 71 ? -0.627 -16.734 0.345 1.00 97.31 71 LEU A N 1
ATOM 528 C CA . LEU A 1 71 ? 0.760 -16.412 0.021 1.00 97.31 71 LEU A CA 1
ATOM 529 C C . LEU A 1 71 ? 1.592 -17.670 -0.221 1.00 97.31 71 LEU A C 1
ATOM 531 O O . LEU A 1 71 ? 1.510 -18.657 0.516 1.00 97.31 71 LEU A O 1
ATOM 535 N N . ARG A 1 72 ? 2.446 -17.597 -1.236 1.00 97.56 72 ARG A N 1
ATOM 536 C CA . ARG A 1 72 ? 3.502 -18.571 -1.496 1.00 97.56 72 ARG A CA 1
ATOM 537 C C . ARG A 1 72 ? 4.826 -18.053 -0.955 1.00 97.56 72 ARG A C 1
ATOM 539 O O . ARG A 1 72 ? 5.007 -16.865 -0.699 1.00 97.56 72 ARG A O 1
ATOM 546 N N . TYR A 1 73 ? 5.780 -18.966 -0.801 1.00 97.38 73 TYR A N 1
ATOM 547 C CA . TYR A 1 73 ? 7.141 -18.590 -0.446 1.00 97.38 73 TYR A CA 1
ATOM 548 C C . TYR A 1 73 ? 7.719 -17.622 -1.491 1.00 97.38 73 TYR A C 1
ATOM 550 O O . TYR A 1 73 ? 7.750 -17.943 -2.678 1.00 97.38 73 TYR A O 1
ATOM 558 N N . GLY A 1 74 ? 8.178 -16.455 -1.032 1.00 96.69 74 GLY A N 1
ATOM 559 C CA . GLY A 1 74 ? 8.732 -15.396 -1.878 1.00 96.69 74 GLY A CA 1
ATOM 560 C C . GLY A 1 74 ? 7.715 -14.376 -2.402 1.00 96.69 74 GLY A C 1
ATOM 561 O O . GLY A 1 74 ? 8.132 -13.421 -3.054 1.00 96.69 74 GLY A O 1
ATOM 562 N N . ASP A 1 75 ? 6.417 -14.534 -2.121 1.00 98.56 75 ASP A N 1
ATOM 563 C CA . ASP A 1 75 ? 5.431 -13.499 -2.441 1.00 98.56 75 ASP A CA 1
ATOM 564 C C . ASP A 1 75 ? 5.624 -12.283 -1.523 1.00 98.56 75 ASP A C 1
ATOM 566 O O . ASP A 1 75 ? 5.603 -12.401 -0.297 1.00 98.56 75 ASP A O 1
ATOM 570 N N . MET A 1 76 ? 5.776 -11.101 -2.120 1.00 98.56 76 MET A N 1
ATOM 571 C CA . MET A 1 76 ? 5.993 -9.850 -1.397 1.00 98.56 76 MET A CA 1
ATOM 572 C C . MET A 1 76 ? 4.661 -9.194 -1.025 1.00 98.56 76 MET A C 1
ATOM 574 O O . MET A 1 76 ? 3.755 -9.060 -1.854 1.00 98.56 76 MET A O 1
ATOM 578 N N . ARG A 1 77 ? 4.552 -8.755 0.227 1.00 98.69 77 ARG A N 1
ATOM 579 C CA . ARG A 1 77 ? 3.486 -7.903 0.770 1.00 98.69 77 ARG A CA 1
ATOM 580 C C . ARG A 1 77 ? 4.138 -6.856 1.661 1.00 98.69 77 ARG A C 1
ATOM 582 O O . ARG A 1 77 ? 5.221 -7.110 2.176 1.00 98.69 77 ARG A O 1
ATOM 589 N N . GLY A 1 78 ? 3.484 -5.714 1.826 1.00 98.38 78 GLY A N 1
ATOM 590 C CA . GLY A 1 78 ? 4.064 -4.584 2.550 1.00 98.38 78 GLY A CA 1
ATOM 591 C C . GLY A 1 78 ? 3.052 -3.795 3.375 1.00 98.38 78 GLY A C 1
ATOM 592 O O . GLY A 1 78 ? 2.021 -4.344 3.789 1.00 98.38 78 GLY A O 1
ATOM 593 N N . PRO A 1 79 ? 3.296 -2.495 3.608 1.00 98.56 79 PRO A N 1
ATOM 594 C CA . PRO A 1 79 ? 2.482 -1.686 4.511 1.00 98.56 79 PRO A CA 1
ATOM 595 C C . PRO A 1 79 ? 1.101 -1.334 3.940 1.00 98.56 79 PRO A C 1
ATOM 597 O O . PRO A 1 79 ? 0.202 -0.972 4.699 1.00 98.56 79 PRO A O 1
ATOM 600 N N . CYS A 1 80 ? 0.899 -1.437 2.620 1.00 98.75 80 CYS A N 1
ATOM 601 C CA . CYS A 1 80 ? -0.343 -1.028 1.963 1.00 98.75 80 CYS A CA 1
ATOM 602 C C . CYS A 1 80 ? -1.375 -2.176 1.895 1.00 98.75 80 CYS A C 1
ATOM 604 O O . CYS A 1 80 ? -1.243 -3.064 1.046 1.00 98.75 80 CYS A O 1
ATOM 606 N N . PRO A 1 81 ? -2.462 -2.153 2.693 1.00 98.81 81 PRO A N 1
ATOM 607 C CA . PRO A 1 81 ? -3.489 -3.200 2.655 1.00 98.81 81 PRO A CA 1
ATOM 608 C C . PRO A 1 81 ? -4.206 -3.295 1.298 1.00 98.81 81 PRO A C 1
ATOM 610 O O . PRO A 1 81 ? -4.581 -4.388 0.877 1.00 98.81 81 PRO A O 1
ATOM 613 N N . GLY A 1 82 ? -4.355 -2.175 0.579 1.00 98.81 82 GLY A N 1
ATOM 614 C CA . GLY A 1 82 ? -4.979 -2.154 -0.746 1.00 98.81 82 GLY A CA 1
ATOM 615 C C . GLY A 1 82 ? -4.171 -2.949 -1.774 1.00 98.81 82 GLY A C 1
ATOM 616 O O . GLY A 1 82 ? -4.680 -3.905 -2.356 1.00 98.81 82 GLY A O 1
ATOM 617 N N . LEU A 1 83 ? -2.888 -2.619 -1.955 1.00 98.94 83 LEU A N 1
ATOM 618 C CA . LEU A 1 83 ? -2.016 -3.343 -2.894 1.00 98.94 83 LEU A CA 1
ATOM 619 C C . LEU A 1 83 ? -1.831 -4.809 -2.489 1.00 98.94 83 LEU A C 1
ATOM 621 O O . LEU A 1 83 ? -1.832 -5.689 -3.351 1.00 98.94 83 LEU A O 1
ATOM 625 N N . ASN A 1 84 ? -1.746 -5.083 -1.185 1.00 98.94 84 ASN A N 1
ATOM 626 C CA . ASN A 1 84 ? -1.684 -6.446 -0.673 1.00 98.94 84 ASN A CA 1
ATOM 627 C C . ASN A 1 84 ? -2.920 -7.269 -1.061 1.00 98.94 84 ASN A C 1
ATOM 629 O O . ASN A 1 84 ? -2.785 -8.428 -1.460 1.00 98.94 84 ASN A O 1
ATOM 633 N N . THR A 1 85 ? -4.111 -6.674 -0.971 1.00 98.94 85 THR A N 1
ATOM 634 C CA . THR A 1 85 ? -5.371 -7.324 -1.358 1.00 98.94 85 THR A CA 1
ATOM 635 C C . THR A 1 85 ? -5.422 -7.558 -2.866 1.00 98.94 85 THR A C 1
ATOM 637 O O . THR A 1 85 ? -5.664 -8.678 -3.311 1.00 98.94 85 THR A O 1
ATOM 640 N N . LEU A 1 86 ? -5.071 -6.549 -3.670 1.00 98.94 86 LEU A N 1
ATOM 641 C CA . LEU A 1 86 ? -5.027 -6.667 -5.134 1.00 98.94 86 LEU A CA 1
ATOM 642 C C . LEU A 1 86 ? -4.063 -7.764 -5.607 1.00 98.94 86 LEU A C 1
ATOM 644 O O . LEU A 1 86 ? -4.402 -8.537 -6.502 1.00 98.94 86 LEU A O 1
ATOM 648 N N . ALA A 1 87 ? -2.883 -7.883 -4.992 1.00 98.94 87 ALA A N 1
ATOM 649 C CA . ALA A 1 87 ? -1.949 -8.970 -5.286 1.00 98.94 87 ALA A CA 1
ATOM 650 C C . ALA A 1 87 ? -2.486 -10.335 -4.830 1.00 98.94 87 ALA A C 1
ATOM 652 O O . ALA A 1 87 ? -2.327 -11.327 -5.537 1.00 98.94 87 ALA A O 1
ATOM 653 N N . SER A 1 88 ? -3.175 -10.407 -3.691 1.00 98.88 88 SER A N 1
ATOM 654 C CA . SER A 1 88 ? -3.755 -11.663 -3.181 1.00 98.88 88 SER A CA 1
ATOM 655 C C . SER A 1 88 ? -4.995 -12.120 -3.952 1.00 98.88 88 SER A C 1
ATOM 657 O O . SER A 1 88 ? -5.337 -13.299 -3.897 1.00 98.88 88 SER A O 1
ATOM 659 N N . HIS A 1 89 ? -5.603 -11.238 -4.746 1.00 98.88 89 HIS A N 1
ATOM 660 C CA . HIS A 1 89 ? -6.694 -11.550 -5.676 1.00 98.88 89 HIS A CA 1
ATOM 661 C C . HIS A 1 89 ? -6.258 -11.618 -7.148 1.00 98.88 89 HIS A C 1
ATOM 663 O O . HIS A 1 89 ? -7.039 -12.000 -8.010 1.00 98.88 89 HIS A O 1
ATOM 669 N N . GLY A 1 90 ? -4.988 -11.342 -7.458 1.00 98.75 90 GLY A N 1
ATOM 670 C CA . GLY A 1 90 ? -4.456 -11.471 -8.818 1.00 98.75 90 GLY A CA 1
ATOM 671 C C . GLY A 1 90 ? -4.763 -10.299 -9.754 1.00 98.75 90 GLY A C 1
ATOM 672 O O . GLY A 1 90 ? -4.480 -10.410 -10.943 1.00 98.75 90 GLY A O 1
ATOM 673 N N . TYR A 1 91 ? -5.272 -9.175 -9.235 1.00 98.81 91 TYR A N 1
ATOM 674 C CA . TYR A 1 91 ? -5.281 -7.895 -9.960 1.00 98.81 91 TYR A CA 1
ATOM 675 C C . TYR A 1 91 ? -3.855 -7.389 -10.212 1.00 98.81 91 TYR A C 1
ATOM 677 O O . TYR A 1 91 ? -3.561 -6.786 -11.242 1.00 98.81 91 TYR A O 1
ATOM 685 N N . LEU A 1 92 ? -2.955 -7.665 -9.265 1.00 98.94 92 LEU A N 1
ATOM 686 C CA . LEU A 1 92 ? -1.512 -7.518 -9.429 1.00 98.94 92 LEU A CA 1
ATOM 687 C C . LEU A 1 92 ? -0.849 -8.894 -9.559 1.00 98.94 92 LEU A C 1
ATOM 689 O O . LEU A 1 92 ? -1.397 -9.887 -9.068 1.00 98.94 92 LEU A O 1
ATOM 693 N N . PRO A 1 93 ? 0.364 -8.967 -10.145 1.00 98.81 93 PRO A N 1
ATOM 694 C CA . PRO A 1 93 ? 1.239 -10.119 -9.978 1.00 98.81 93 PRO A CA 1
ATOM 695 C C . PRO A 1 93 ? 1.271 -10.584 -8.516 1.00 98.81 93 PRO A C 1
ATOM 697 O O . PRO A 1 93 ? 1.618 -9.825 -7.611 1.00 98.81 93 PRO A O 1
ATOM 700 N N . ARG A 1 94 ? 0.888 -11.845 -8.276 1.00 98.75 94 ARG A N 1
ATOM 701 C CA . ARG A 1 94 ? 0.694 -12.381 -6.914 1.00 98.75 94 ARG A CA 1
ATOM 702 C C . ARG A 1 94 ? 1.978 -12.396 -6.081 1.00 98.75 94 ARG A C 1
ATOM 704 O O . ARG A 1 94 ? 1.904 -12.316 -4.856 1.00 98.75 94 ARG A O 1
ATOM 711 N N . ASN A 1 95 ? 3.132 -12.412 -6.750 1.00 98.75 95 ASN A N 1
ATOM 712 C CA . ASN A 1 95 ? 4.449 -12.301 -6.127 1.00 98.75 95 ASN A CA 1
ATOM 713 C C . ASN A 1 95 ? 4.771 -10.896 -5.592 1.00 98.75 95 ASN A C 1
ATOM 715 O O . ASN A 1 95 ? 5.802 -10.723 -4.952 1.00 98.75 95 ASN A O 1
ATOM 719 N N . GLY A 1 96 ? 3.932 -9.890 -5.860 1.00 98.75 96 GLY A N 1
ATOM 720 C CA . GLY A 1 96 ? 4.120 -8.529 -5.366 1.00 98.75 96 GLY A CA 1
ATOM 721 C C . GLY A 1 96 ? 5.227 -7.734 -6.065 1.00 98.75 96 GLY A C 1
ATOM 722 O O . GLY A 1 96 ? 5.609 -6.678 -5.565 1.00 98.75 96 GLY A O 1
ATOM 723 N N . ILE A 1 97 ? 5.732 -8.204 -7.212 1.00 98.81 97 ILE A N 1
ATOM 724 C CA . ILE A 1 97 ? 6.670 -7.452 -8.058 1.00 98.81 97 ILE A CA 1
ATOM 725 C C . ILE A 1 97 ? 5.902 -6.897 -9.251 1.00 98.81 97 ILE A C 1
ATOM 727 O O . ILE A 1 97 ? 5.341 -7.650 -10.046 1.00 98.81 97 ILE A O 1
ATOM 731 N N . VAL A 1 98 ? 5.852 -5.575 -9.356 1.00 98.81 98 VAL A N 1
ATOM 732 C CA . VAL A 1 98 ? 4.863 -4.875 -10.176 1.00 98.81 98 VAL A CA 1
ATOM 733 C C . VAL A 1 98 ? 5.493 -3.756 -10.994 1.00 98.81 98 VAL A C 1
ATOM 735 O O . VAL A 1 98 ? 6.494 -3.161 -10.606 1.00 98.81 98 VAL A O 1
ATOM 738 N N . THR A 1 99 ? 4.872 -3.446 -12.125 1.00 98.69 99 THR A N 1
ATOM 739 C CA . THR A 1 99 ? 5.136 -2.235 -12.915 1.00 98.69 99 THR A CA 1
ATOM 740 C C . THR A 1 99 ? 4.157 -1.118 -12.527 1.00 98.69 99 THR A C 1
ATOM 742 O O . THR A 1 99 ? 3.049 -1.413 -12.063 1.00 98.69 99 THR A O 1
ATOM 745 N N . PRO A 1 100 ? 4.477 0.161 -12.797 1.00 98.62 100 PRO A N 1
ATOM 746 C CA . PRO A 1 100 ? 3.537 1.267 -12.614 1.00 98.62 100 PRO A CA 1
ATOM 747 C C . PRO A 1 100 ? 2.193 1.057 -13.327 1.00 98.62 100 PRO A C 1
ATOM 749 O O . PRO A 1 100 ? 1.131 1.232 -12.736 1.00 98.62 100 PRO A O 1
ATOM 752 N N . THR A 1 101 ? 2.223 0.602 -14.582 1.00 98.56 101 THR A N 1
ATOM 753 C CA . THR A 1 101 ? 1.021 0.293 -15.371 1.00 98.56 101 THR A CA 1
ATOM 754 C C . THR A 1 101 ? 0.124 -0.734 -14.685 1.00 98.56 101 THR A C 1
ATOM 756 O O . THR A 1 101 ? -1.092 -0.558 -14.655 1.00 98.56 101 THR A O 1
ATOM 759 N N . GLN A 1 102 ? 0.710 -1.789 -14.109 1.00 98.81 102 GLN A N 1
ATOM 760 C CA . GLN A 1 102 ? -0.049 -2.805 -13.379 1.00 98.81 102 GLN A CA 1
ATOM 761 C C . GLN A 1 102 ? -0.695 -2.231 -12.119 1.00 98.81 102 GLN A C 1
ATOM 763 O O . GLN A 1 102 ? -1.861 -2.523 -11.878 1.00 98.81 102 GLN A O 1
ATOM 768 N N . ILE A 1 103 ? 0.011 -1.387 -11.358 1.00 98.88 103 ILE A N 1
ATOM 769 C CA . ILE A 1 103 ? -0.565 -0.716 -10.181 1.00 98.88 103 ILE A CA 1
ATOM 770 C C . ILE A 1 103 ? -1.751 0.154 -10.587 1.00 98.88 103 ILE A C 1
ATOM 772 O O . ILE A 1 103 ? -2.833 -0.023 -10.034 1.00 98.88 103 ILE A O 1
ATOM 776 N N . ILE A 1 104 ? -1.571 1.043 -11.567 1.00 98.88 104 ILE A N 1
ATOM 777 C CA . ILE A 1 104 ? -2.606 1.994 -12.001 1.00 98.88 104 ILE A CA 1
ATOM 778 C C . ILE A 1 104 ? -3.855 1.253 -12.489 1.00 98.88 104 ILE A C 1
ATOM 780 O O . ILE A 1 104 ? -4.967 1.614 -12.111 1.00 98.88 104 ILE A O 1
ATOM 784 N N . ASN A 1 105 ? -3.695 0.192 -13.284 1.00 98.69 105 ASN A N 1
ATOM 785 C CA . ASN A 1 105 ? -4.831 -0.626 -13.706 1.00 98.69 105 ASN A CA 1
ATOM 786 C C . ASN A 1 105 ? -5.485 -1.332 -12.513 1.00 98.69 105 ASN A C 1
ATOM 788 O O . ASN A 1 105 ? -6.690 -1.219 -12.338 1.00 98.69 105 ASN A O 1
ATOM 792 N N . ALA A 1 106 ? -4.709 -1.982 -11.642 1.00 98.81 106 ALA A N 1
ATOM 793 C CA . ALA A 1 106 ? -5.247 -2.753 -10.524 1.00 98.81 106 ALA A CA 1
ATOM 794 C C . ALA A 1 106 ? -6.035 -1.901 -9.517 1.00 98.81 106 ALA A C 1
ATOM 796 O O . ALA A 1 106 ? -7.106 -2.315 -9.078 1.00 98.81 106 ALA A O 1
ATOM 797 N N . VAL A 1 107 ? -5.545 -0.710 -9.153 1.00 98.81 107 VAL A N 1
ATOM 798 C CA . VAL A 1 107 ? -6.255 0.165 -8.200 1.00 98.81 107 VAL A CA 1
ATOM 799 C C . VAL A 1 107 ? -7.522 0.772 -8.807 1.00 98.81 107 VAL A C 1
ATOM 801 O O . VAL A 1 107 ? -8.518 0.936 -8.102 1.00 98.81 107 VAL A O 1
ATOM 804 N N . GLN A 1 108 ? -7.526 1.049 -10.115 1.00 98.69 108 GLN A N 1
ATOM 805 C CA . GLN A 1 108 ? -8.730 1.472 -10.835 1.00 98.69 108 GLN A CA 1
ATOM 806 C C . GLN A 1 108 ? -9.721 0.303 -10.970 1.00 98.69 108 GLN A C 1
ATOM 808 O O . GLN A 1 108 ? -10.912 0.447 -10.704 1.00 98.69 108 GLN A O 1
ATOM 813 N N . ASP A 1 109 ? -9.252 -0.890 -11.322 1.00 98.25 109 ASP A N 1
ATOM 814 C CA . ASP A 1 109 ? -10.121 -2.032 -11.598 1.00 98.25 109 ASP A CA 1
ATOM 815 C C . ASP A 1 109 ? -10.702 -2.669 -10.337 1.00 98.25 109 ASP A C 1
ATOM 817 O O . ASP A 1 109 ? -11.899 -2.964 -10.324 1.00 98.25 109 ASP A O 1
ATOM 821 N N . GLY A 1 110 ? -9.897 -2.840 -9.286 1.00 98.31 110 GLY A N 1
ATOM 822 C CA . GLY A 1 110 ? -10.306 -3.494 -8.042 1.00 98.31 110 GLY A CA 1
ATOM 823 C C . GLY A 1 110 ? -10.915 -2.557 -6.996 1.00 98.31 110 GLY A C 1
ATOM 824 O O . GLY A 1 110 ? -11.726 -3.005 -6.195 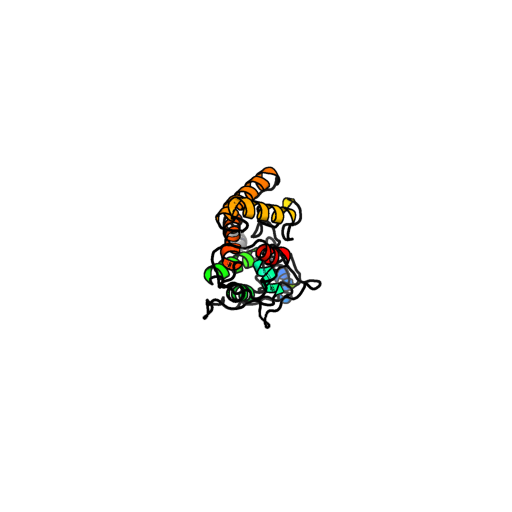1.00 98.31 110 GLY A O 1
ATOM 825 N N . PHE A 1 111 ? -10.574 -1.262 -7.009 1.00 98.56 111 PHE A N 1
ATOM 826 C CA . PHE A 1 111 ? -11.064 -0.293 -6.012 1.00 98.56 111 PHE A CA 1
ATOM 827 C C . PHE A 1 111 ? -11.712 0.962 -6.602 1.00 98.56 111 PHE A C 1
ATOM 829 O O . PHE A 1 111 ? -12.151 1.816 -5.840 1.00 98.56 111 PHE A O 1
ATOM 836 N N . ASN A 1 112 ? -11.775 1.096 -7.931 1.00 98.31 112 ASN A N 1
ATOM 837 C CA . ASN A 1 112 ? -12.281 2.300 -8.601 1.00 98.31 112 ASN A CA 1
ATOM 838 C C . ASN A 1 112 ? -11.564 3.591 -8.164 1.00 98.31 112 ASN A C 1
ATOM 840 O O . ASN A 1 112 ? -12.153 4.670 -8.141 1.00 98.31 112 ASN A O 1
ATOM 844 N N . MET A 1 113 ? -10.276 3.487 -7.809 1.00 98.25 113 MET A N 1
ATOM 845 C CA . MET A 1 113 ? -9.457 4.656 -7.493 1.00 98.25 113 MET A CA 1
ATOM 846 C C . MET A 1 113 ? -9.424 5.599 -8.694 1.00 98.25 113 MET A C 1
ATOM 848 O O . MET A 1 113 ? -9.223 5.151 -9.820 1.00 98.25 113 MET A O 1
ATOM 852 N N . ASP A 1 114 ? -9.588 6.904 -8.473 1.00 97.56 114 ASP A N 1
ATOM 853 C CA . ASP A 1 114 ? -9.526 7.857 -9.574 1.00 97.56 114 ASP A CA 1
ATOM 854 C C . ASP A 1 114 ? -8.141 7.844 -10.238 1.00 97.56 114 ASP A C 1
ATOM 856 O O . ASP A 1 114 ? -7.102 7.684 -9.588 1.00 97.56 114 ASP A O 1
ATOM 860 N N . ASN A 1 115 ? -8.124 8.032 -11.558 1.00 98.50 115 ASN A N 1
ATOM 861 C CA . ASN A 1 115 ? -6.899 7.931 -12.345 1.00 98.50 115 ASN A CA 1
ATOM 862 C C . ASN A 1 115 ? -5.807 8.891 -11.854 1.00 98.50 115 ASN A C 1
ATOM 864 O O . ASN A 1 115 ? -4.636 8.525 -11.801 1.00 98.50 115 ASN A O 1
ATOM 868 N N . ARG A 1 116 ? -6.170 10.116 -11.460 1.00 98.06 116 ARG A N 1
ATOM 869 C CA . ARG A 1 116 ? -5.184 11.122 -11.060 1.00 98.06 116 ARG A CA 1
ATOM 870 C C . ARG A 1 116 ? -4.489 10.719 -9.763 1.00 98.06 116 ARG A C 1
ATOM 872 O O . ARG A 1 116 ? -3.265 10.831 -9.683 1.00 98.06 116 ARG A O 1
ATOM 879 N N . LEU A 1 117 ? -5.240 10.240 -8.775 1.00 97.50 117 LEU A N 1
ATOM 880 C CA . LEU A 1 117 ? -4.681 9.710 -7.537 1.00 97.50 117 LEU A CA 1
ATOM 881 C C . LEU A 1 117 ? -3.828 8.466 -7.801 1.00 97.50 117 LEU A C 1
ATOM 883 O O . LEU A 1 117 ? -2.702 8.399 -7.305 1.00 97.50 117 LEU A O 1
ATOM 887 N N . ALA A 1 118 ? -4.307 7.538 -8.638 1.00 98.44 118 ALA A N 1
ATOM 888 C CA . ALA A 1 118 ? -3.559 6.341 -9.020 1.00 98.44 118 ALA A CA 1
ATOM 889 C C . ALA A 1 118 ? -2.197 6.695 -9.640 1.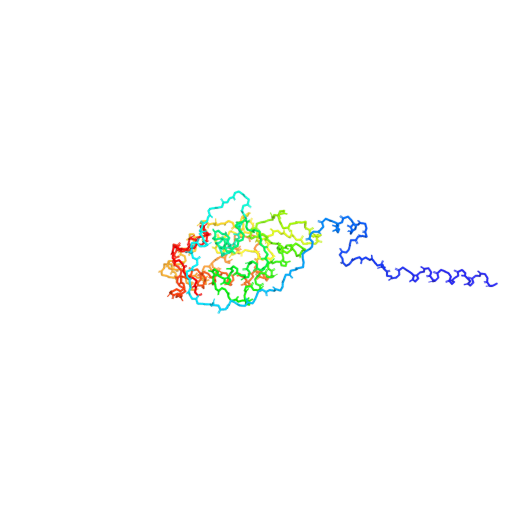00 98.44 118 ALA A C 1
ATOM 891 O O . ALA A 1 118 ? -1.174 6.137 -9.240 1.00 98.44 118 ALA A O 1
ATOM 892 N N . LEU A 1 119 ? -2.161 7.667 -10.558 1.00 98.44 119 LEU A N 1
ATOM 893 C CA . LEU A 1 119 ? -0.926 8.158 -11.172 1.00 98.44 119 LEU A CA 1
ATOM 894 C C . LEU A 1 119 ? 0.022 8.772 -10.142 1.00 98.44 119 LEU A C 1
ATOM 896 O O . LEU A 1 119 ? 1.199 8.412 -10.108 1.00 98.44 119 LEU A O 1
ATOM 900 N N . ILE A 1 120 ? -0.480 9.678 -9.299 1.00 97.69 120 ILE A N 1
ATOM 901 C CA . ILE A 1 120 ? 0.348 10.378 -8.309 1.00 97.69 120 ILE A CA 1
ATOM 902 C C . ILE A 1 120 ? 0.986 9.378 -7.343 1.00 97.69 120 ILE A C 1
ATOM 904 O O . ILE A 1 120 ? 2.202 9.409 -7.171 1.00 97.69 120 ILE A O 1
ATOM 908 N N . LEU A 1 121 ? 0.201 8.477 -6.746 1.00 97.50 121 LEU A N 1
ATOM 909 C CA . LEU A 1 121 ? 0.714 7.521 -5.760 1.00 97.50 121 LEU A CA 1
ATOM 910 C C . LEU A 1 121 ? 1.683 6.518 -6.395 1.00 97.50 121 LEU A C 1
ATOM 912 O O . LEU A 1 121 ? 2.748 6.249 -5.837 1.00 97.50 121 LEU A O 1
ATOM 916 N N . THR A 1 122 ? 1.347 6.004 -7.580 1.00 98.44 122 THR A N 1
ATOM 917 C CA . THR A 1 122 ? 2.173 5.005 -8.268 1.00 98.44 122 THR A CA 1
ATOM 918 C C . THR A 1 122 ? 3.522 5.575 -8.682 1.00 98.44 122 THR A C 1
ATOM 920 O O . THR A 1 122 ? 4.550 4.954 -8.437 1.00 98.44 122 THR A O 1
ATOM 923 N N . TYR A 1 123 ? 3.556 6.755 -9.304 1.00 97.94 123 TYR A N 1
ATOM 924 C CA . TYR A 1 123 ? 4.829 7.320 -9.751 1.00 97.94 123 TYR A CA 1
ATOM 925 C C . TYR A 1 123 ? 5.633 7.944 -8.609 1.00 97.94 123 TYR A C 1
ATOM 927 O O . TYR A 1 123 ? 6.859 7.910 -8.671 1.00 97.94 123 TYR A O 1
ATOM 935 N N . ALA A 1 124 ? 4.983 8.454 -7.555 1.00 96.62 124 ALA A N 1
ATOM 936 C CA . ALA A 1 124 ? 5.691 8.907 -6.359 1.00 96.62 124 ALA A CA 1
ATOM 937 C C . ALA A 1 124 ? 6.429 7.749 -5.672 1.00 96.62 124 ALA A C 1
ATOM 939 O O . ALA A 1 124 ? 7.611 7.889 -5.371 1.00 96.62 124 ALA A O 1
ATOM 940 N N . THR A 1 125 ? 5.769 6.600 -5.489 1.00 96.38 125 THR A N 1
ATOM 941 C CA . THR A 1 125 ? 6.403 5.392 -4.926 1.00 96.38 125 THR A CA 1
ATOM 942 C C . THR A 1 125 ? 7.445 4.803 -5.872 1.00 96.38 125 THR A C 1
ATOM 944 O O . THR A 1 125 ? 8.571 4.553 -5.457 1.00 96.38 125 THR A O 1
ATOM 947 N N . MET A 1 126 ? 7.144 4.682 -7.169 1.00 97.06 126 MET A N 1
ATOM 948 C CA . MET A 1 126 ? 8.107 4.196 -8.164 1.00 97.06 126 MET A CA 1
ATOM 949 C C . MET A 1 126 ? 9.409 5.010 -8.173 1.00 97.06 126 MET A C 1
ATOM 951 O O . MET A 1 126 ? 10.480 4.441 -8.355 1.00 97.06 126 MET A O 1
ATOM 955 N N . LEU A 1 127 ? 9.324 6.329 -7.980 1.00 95.25 127 LEU A N 1
ATOM 956 C CA . LEU A 1 127 ? 10.488 7.213 -7.988 1.00 95.25 127 LEU A CA 1
ATOM 957 C C . LEU A 1 127 ? 11.427 6.981 -6.796 1.00 95.25 127 LEU A C 1
ATOM 959 O O . LEU A 1 127 ? 12.638 7.128 -6.954 1.00 95.25 127 LEU A O 1
ATOM 963 N N . VAL A 1 128 ? 10.884 6.668 -5.618 1.00 94.75 128 VAL A N 1
ATOM 964 C CA . VAL A 1 128 ? 11.674 6.578 -4.377 1.00 94.75 128 VAL A CA 1
ATOM 965 C C . VAL A 1 128 ? 11.983 5.138 -3.951 1.00 94.75 128 VAL A C 1
ATOM 967 O O . VAL A 1 128 ? 13.047 4.894 -3.383 1.00 94.75 128 VAL A O 1
ATOM 970 N N . ASP A 1 129 ? 11.116 4.185 -4.305 1.00 96.94 129 ASP A N 1
ATOM 971 C CA . ASP A 1 129 ? 11.183 2.780 -3.876 1.00 96.94 129 ASP A CA 1
ATOM 972 C C . ASP A 1 129 ? 11.393 1.785 -5.023 1.00 96.94 129 ASP A C 1
ATOM 974 O O . ASP A 1 129 ? 11.891 0.673 -4.803 1.00 96.94 129 ASP A O 1
ATOM 978 N N . GLY A 1 130 ? 11.002 2.160 -6.243 1.00 97.31 130 GLY A N 1
ATOM 979 C CA . GLY A 1 130 ? 11.058 1.317 -7.434 1.00 97.31 130 GLY A CA 1
ATOM 980 C C . GLY A 1 130 ? 12.354 1.466 -8.226 1.00 97.31 130 GLY A C 1
ATOM 981 O O . GLY A 1 130 ? 13.076 2.448 -8.101 1.00 97.31 130 GLY A O 1
ATOM 982 N N . ASN A 1 131 ? 12.654 0.486 -9.077 1.00 96.94 131 ASN A N 1
ATOM 983 C CA . ASN A 1 131 ? 13.803 0.525 -9.974 1.00 96.94 131 ASN A CA 1
ATOM 984 C C . ASN A 1 131 ? 13.402 1.165 -11.317 1.00 96.94 131 ASN A C 1
ATOM 986 O O . ASN A 1 131 ? 12.770 0.499 -12.146 1.00 96.94 131 ASN A O 1
ATOM 990 N N . PRO A 1 132 ? 13.773 2.432 -11.590 1.00 93.69 132 PRO A N 1
ATOM 991 C CA . PRO A 1 132 ? 13.372 3.115 -12.819 1.00 93.69 132 PRO A CA 1
ATOM 992 C C . PRO A 1 132 ? 14.032 2.538 -14.075 1.00 93.69 132 PRO A C 1
ATOM 994 O O . PRO A 1 132 ? 13.540 2.785 -15.172 1.00 93.69 132 PRO A O 1
ATOM 997 N N . LEU A 1 133 ? 15.121 1.772 -13.940 1.00 92.69 133 LEU A N 1
ATOM 998 C CA . LEU A 1 133 ? 15.791 1.155 -15.084 1.00 92.69 133 LEU A CA 1
ATOM 999 C C . LEU A 1 133 ? 15.008 -0.056 -15.584 1.00 92.69 133 LEU A C 1
ATOM 1001 O O . LEU A 1 133 ? 14.805 -0.188 -16.783 1.00 92.69 133 LEU A O 1
ATOM 1005 N N . THR A 1 134 ? 14.530 -0.914 -14.684 1.00 96.06 134 THR A N 1
ATOM 1006 C CA . THR A 1 134 ? 13.768 -2.120 -15.055 1.00 96.06 134 THR A CA 1
ATOM 1007 C C . THR A 1 134 ? 12.260 -1.891 -15.120 1.00 96.06 134 THR A C 1
ATOM 1009 O O . THR A 1 134 ? 11.531 -2.764 -15.590 1.00 96.06 134 THR A O 1
ATOM 1012 N N . ASN A 1 135 ? 11.786 -0.725 -14.667 1.00 97.31 135 ASN A N 1
ATOM 1013 C CA . ASN A 1 135 ? 10.372 -0.382 -14.525 1.00 97.31 135 ASN A CA 1
ATOM 1014 C C . ASN A 1 135 ? 9.611 -1.303 -13.544 1.00 97.31 135 ASN A C 1
ATOM 1016 O O . ASN A 1 135 ? 8.425 -1.577 -13.740 1.00 97.31 135 ASN A O 1
ATOM 1020 N N . LEU A 1 136 ? 10.292 -1.794 -12.500 1.00 98.25 136 LEU A N 1
ATOM 1021 C CA . LEU A 1 136 ? 9.742 -2.719 -11.502 1.00 98.25 136 LEU A CA 1
ATOM 1022 C C . LEU A 1 136 ? 9.867 -2.179 -10.074 1.00 98.25 136 LEU A C 1
ATOM 1024 O O . LEU A 1 136 ? 10.876 -1.584 -9.703 1.00 98.25 136 LEU A O 1
ATOM 1028 N N . MET A 1 137 ? 8.873 -2.476 -9.245 1.00 98.31 137 MET A N 1
ATOM 1029 C CA . MET A 1 137 ? 8.829 -2.154 -7.820 1.00 98.31 137 MET A CA 1
ATOM 1030 C C . MET A 1 137 ? 8.300 -3.353 -7.026 1.00 98.31 137 MET A C 1
ATOM 1032 O O . MET A 1 137 ? 7.463 -4.111 -7.514 1.00 98.31 137 MET A O 1
ATOM 1036 N N . SER A 1 138 ? 8.786 -3.529 -5.799 1.00 98.81 138 SER A N 1
ATOM 1037 C CA . SER A 1 138 ? 8.210 -4.467 -4.830 1.00 98.81 138 SER A CA 1
ATOM 1038 C C . SER A 1 138 ? 7.144 -3.753 -4.003 1.00 98.81 138 SER A C 1
ATOM 1040 O O . SER A 1 138 ? 7.408 -2.662 -3.500 1.00 98.81 138 SER A O 1
ATOM 1042 N N . ILE A 1 139 ? 5.963 -4.358 -3.830 1.00 98.81 139 ILE A N 1
ATOM 1043 C CA . ILE A 1 139 ? 4.920 -3.827 -2.928 1.00 98.81 139 ILE A CA 1
ATOM 1044 C C . ILE A 1 139 ? 5.201 -4.106 -1.441 1.00 98.81 139 ILE A C 1
ATOM 1046 O O . ILE A 1 139 ? 4.401 -3.717 -0.596 1.00 98.81 139 ILE A O 1
ATOM 1050 N N . GLY A 1 140 ? 6.297 -4.808 -1.144 1.00 98.62 140 GLY A N 1
ATOM 1051 C CA . GLY A 1 140 ? 6.857 -4.999 0.193 1.00 98.62 140 GLY A CA 1
ATOM 1052 C C . GLY A 1 140 ? 8.326 -4.589 0.215 1.00 98.62 140 GLY A C 1
ATOM 1053 O O . GLY A 1 140 ? 8.711 -3.646 -0.472 1.00 98.62 140 GLY A O 1
ATOM 1054 N N . GLY A 1 141 ? 9.164 -5.326 0.937 1.00 98.12 141 GLY A N 1
ATOM 1055 C CA . GLY A 1 141 ? 10.588 -5.017 1.067 1.00 98.12 141 GLY A CA 1
ATOM 1056 C C . GLY A 1 141 ? 11.438 -5.257 -0.182 1.00 98.12 141 GLY A C 1
ATOM 1057 O O . GLY A 1 141 ? 10.954 -5.630 -1.259 1.00 98.12 141 GLY A O 1
ATOM 1058 N N . LYS A 1 142 ? 12.749 -5.048 -0.022 1.00 98.00 142 LYS A N 1
ATOM 1059 C CA . LYS A 1 142 ? 13.729 -5.110 -1.111 1.00 98.00 142 LYS A CA 1
ATOM 1060 C C . LYS A 1 142 ? 13.745 -6.498 -1.744 1.00 98.00 142 LYS A C 1
ATOM 1062 O O . LYS A 1 142 ? 13.798 -7.507 -1.047 1.00 98.00 142 LYS A O 1
ATOM 1067 N N . SER A 1 143 ? 13.768 -6.550 -3.073 1.00 97.81 143 SER A N 1
ATOM 1068 C CA . SER A 1 143 ? 13.795 -7.807 -3.819 1.00 97.81 143 SER A CA 1
ATOM 1069 C C . SER A 1 143 ? 14.745 -7.724 -5.003 1.00 97.81 143 SER A C 1
ATOM 1071 O O . SER A 1 143 ? 14.680 -6.782 -5.783 1.00 97.81 143 SER A O 1
ATOM 1073 N N . ALA A 1 144 ? 15.576 -8.751 -5.195 1.00 96.56 144 ALA A N 1
ATOM 1074 C CA . ALA A 1 144 ? 16.436 -8.864 -6.376 1.00 96.56 144 ALA A CA 1
ATOM 1075 C C . ALA A 1 144 ? 15.636 -8.992 -7.689 1.00 96.56 144 ALA A C 1
ATOM 1077 O O . ALA A 1 144 ? 16.181 -8.799 -8.774 1.00 96.56 144 ALA A O 1
ATOM 1078 N N . LEU A 1 145 ? 14.334 -9.296 -7.603 1.00 97.19 145 LEU A N 1
ATOM 1079 C CA . LEU A 1 145 ? 13.441 -9.389 -8.758 1.00 97.19 145 LEU A CA 1
ATOM 1080 C C . LEU A 1 145 ? 13.152 -8.027 -9.408 1.00 97.19 145 LEU A C 1
ATOM 1082 O O . LEU A 1 145 ? 12.675 -8.003 -10.539 1.00 97.19 145 LEU A O 1
ATOM 1086 N N . THR A 1 146 ? 13.456 -6.905 -8.744 1.00 97.25 146 THR A N 1
ATOM 1087 C CA . THR A 1 146 ? 13.400 -5.573 -9.370 1.00 97.25 146 THR A CA 1
ATOM 1088 C C . THR A 1 146 ? 14.662 -5.248 -10.179 1.00 97.25 146 THR A C 1
ATOM 1090 O O . THR A 1 146 ? 14.722 -4.199 -10.816 1.00 97.25 146 THR A O 1
ATOM 1093 N N . GLY A 1 147 ? 15.643 -6.154 -10.230 1.00 94.56 147 GLY A N 1
ATOM 1094 C CA . GLY A 1 147 ? 16.862 -6.029 -11.028 1.00 94.56 147 GLY A CA 1
ATOM 1095 C C . GLY A 1 147 ? 18.031 -5.383 -10.290 1.00 94.56 147 GLY A C 1
ATOM 1096 O O . GLY A 1 147 ? 18.002 -5.207 -9.076 1.00 94.56 147 GLY A O 1
ATOM 1097 N N . LEU A 1 148 ? 19.092 -5.069 -11.040 1.00 90.88 148 LEU A N 1
ATOM 1098 C CA . LEU A 1 148 ? 20.301 -4.469 -10.482 1.00 90.88 148 LEU A CA 1
ATOM 1099 C C . LEU A 1 148 ? 20.013 -3.046 -9.994 1.00 90.88 148 LEU A C 1
ATOM 1101 O O . LEU A 1 148 ? 19.438 -2.238 -10.728 1.00 90.88 148 LEU A O 1
ATOM 1105 N N . ASP A 1 149 ? 20.440 -2.749 -8.770 1.00 90.12 149 ASP A N 1
ATOM 1106 C CA . ASP A 1 149 ? 20.284 -1.420 -8.195 1.00 90.12 149 ASP A CA 1
ATOM 1107 C C . ASP A 1 149 ? 21.111 -0.380 -8.973 1.00 90.12 149 ASP A C 1
ATOM 1109 O O . ASP A 1 149 ? 22.274 -0.636 -9.312 1.00 90.12 149 ASP A O 1
ATOM 1113 N N . PRO A 1 150 ? 20.560 0.820 -9.221 1.00 84.38 150 PRO A N 1
ATOM 1114 C CA . PRO A 1 150 ? 21.359 1.965 -9.615 1.00 84.38 150 PRO A CA 1
ATOM 1115 C C . PRO A 1 150 ? 22.321 2.373 -8.479 1.00 84.38 150 PRO A C 1
ATOM 1117 O O . PRO A 1 150 ? 22.128 1.994 -7.319 1.00 84.38 150 PRO A O 1
ATOM 1120 N N . PRO A 1 151 ? 23.360 3.172 -8.780 1.00 82.19 151 PRO A N 1
ATOM 1121 C CA . PRO A 1 151 ? 24.280 3.667 -7.764 1.00 82.19 151 PRO A CA 1
ATOM 1122 C C . PRO A 1 151 ? 23.579 4.449 -6.643 1.00 82.19 151 PRO A C 1
ATOM 1124 O O . PRO A 1 151 ? 22.528 5.068 -6.833 1.00 82.19 151 PRO A O 1
ATOM 1127 N N . LYS A 1 152 ? 24.220 4.487 -5.470 1.00 86.75 152 LYS A N 1
ATOM 1128 C CA . LYS A 1 152 ? 23.809 5.351 -4.353 1.00 86.75 152 LYS A CA 1
ATOM 1129 C C . LYS A 1 152 ? 23.716 6.820 -4.805 1.00 86.75 152 LYS A C 1
ATOM 1131 O O . LYS A 1 152 ? 24.519 7.240 -5.637 1.00 86.75 152 LYS A O 1
ATOM 1136 N N . PRO A 1 153 ? 22.800 7.622 -4.231 1.00 88.19 153 PRO A N 1
ATOM 1137 C CA . PRO A 1 153 ? 22.021 7.365 -3.013 1.00 88.19 153 PRO A CA 1
ATOM 1138 C C . PRO A 1 153 ? 20.673 6.652 -3.221 1.00 88.19 153 PRO A C 1
ATOM 1140 O O . PRO A 1 153 ? 19.900 6.569 -2.272 1.00 88.19 153 PRO A O 1
ATOM 1143 N N . ALA A 1 154 ? 20.374 6.138 -4.418 1.00 90.44 154 ALA A N 1
ATOM 1144 C CA . ALA A 1 154 ? 19.146 5.378 -4.649 1.00 90.44 154 ALA A CA 1
ATOM 1145 C C . ALA A 1 154 ? 19.092 4.102 -3.780 1.00 90.44 154 ALA A C 1
ATOM 1147 O O . ALA A 1 154 ? 20.111 3.440 -3.581 1.00 90.44 154 ALA A O 1
ATOM 1148 N N . ILE A 1 155 ? 17.905 3.777 -3.251 1.00 92.25 155 ILE A N 1
ATOM 1149 C CA . ILE A 1 155 ? 17.714 2.686 -2.275 1.00 92.25 155 ILE A CA 1
ATOM 1150 C C . ILE A 1 155 ? 17.129 1.431 -2.941 1.00 92.25 155 ILE A C 1
ATOM 1152 O O . ILE A 1 155 ? 17.600 0.316 -2.692 1.00 92.25 155 ILE A O 1
ATOM 1156 N N . ILE A 1 156 ? 16.112 1.620 -3.791 1.00 94.94 156 ILE A N 1
ATOM 1157 C CA . ILE A 1 156 ? 15.338 0.550 -4.446 1.00 94.94 156 ILE A CA 1
ATOM 1158 C C . ILE A 1 156 ? 14.914 -0.518 -3.432 1.00 94.94 156 ILE A C 1
ATOM 1160 O O . ILE A 1 156 ? 15.231 -1.706 -3.557 1.00 94.94 156 ILE A O 1
ATOM 1164 N N . GLY A 1 157 ? 14.305 -0.073 -2.337 1.00 97.12 157 GLY A N 1
ATOM 1165 C CA . GLY A 1 157 ? 13.995 -0.937 -1.203 1.00 97.12 157 GLY A CA 1
ATOM 1166 C C . GLY A 1 157 ? 12.577 -1.499 -1.225 1.00 97.12 157 GLY A C 1
ATOM 1167 O O . GLY A 1 157 ? 12.252 -2.295 -0.352 1.00 97.12 157 GLY A O 1
ATOM 1168 N N . GLY A 1 158 ? 11.751 -1.135 -2.213 1.00 98.38 158 GLY A N 1
ATOM 1169 C CA . GLY A 1 158 ? 10.321 -1.441 -2.189 1.00 98.38 158 GLY A CA 1
ATOM 1170 C C . GLY A 1 158 ? 9.571 -0.648 -1.113 1.00 98.38 158 GLY A C 1
ATOM 1171 O O . GLY A 1 158 ? 10.162 0.162 -0.399 1.00 98.38 158 GLY A O 1
ATOM 1172 N N . LEU A 1 159 ? 8.261 -0.863 -1.009 1.00 98.38 159 LEU A N 1
ATOM 1173 C CA . LEU A 1 159 ? 7.382 -0.051 -0.159 1.00 98.38 159 LEU A CA 1
ATOM 1174 C C . LEU A 1 159 ? 7.635 -0.183 1.352 1.00 98.38 159 LEU A C 1
ATOM 1176 O O . LEU A 1 159 ? 7.108 0.631 2.100 1.00 98.38 159 LEU A O 1
ATOM 1180 N N . ASP A 1 160 ? 8.426 -1.154 1.818 1.00 98.25 160 ASP A N 1
ATOM 1181 C CA . ASP A 1 160 ? 8.814 -1.227 3.241 1.00 98.25 160 ASP A CA 1
ATOM 1182 C C . ASP A 1 160 ? 9.918 -0.206 3.594 1.00 98.25 160 ASP A C 1
ATOM 1184 O O . ASP A 1 160 ? 10.317 -0.092 4.755 1.00 98.25 160 ASP A O 1
ATOM 1188 N N . THR A 1 161 ? 10.454 0.531 2.613 1.00 97.44 161 THR A N 1
ATOM 1189 C CA . THR A 1 161 ? 11.522 1.512 2.844 1.00 97.44 161 THR A CA 1
ATOM 1190 C C . THR A 1 161 ? 11.010 2.687 3.666 1.00 97.44 161 THR A C 1
ATOM 1192 O O . THR A 1 161 ? 10.191 3.488 3.218 1.00 97.44 161 THR A O 1
ATOM 1195 N N . HIS A 1 162 ? 11.553 2.827 4.870 1.00 96.25 162 HIS A N 1
ATOM 1196 C CA . HIS A 1 162 ? 11.171 3.896 5.775 1.00 96.25 162 HIS A CA 1
ATOM 1197 C C . HIS A 1 162 ? 11.631 5.285 5.303 1.00 96.25 162 HIS A C 1
ATOM 1199 O O . HIS A 1 162 ? 12.725 5.451 4.758 1.00 96.25 162 HIS A O 1
ATOM 1205 N N . ALA A 1 163 ? 10.810 6.295 5.598 1.00 90.69 163 ALA A N 1
ATOM 1206 C CA . ALA A 1 163 ? 11.079 7.726 5.443 1.00 90.69 163 ALA A CA 1
ATOM 1207 C C . ALA A 1 163 ? 11.236 8.238 3.998 1.00 90.69 163 ALA A C 1
ATOM 1209 O O . ALA A 1 163 ? 11.682 9.368 3.793 1.00 90.69 163 ALA A O 1
ATOM 1210 N N . VAL A 1 164 ? 10.817 7.454 3.002 1.00 90.94 164 VAL A N 1
ATOM 1211 C CA . VAL A 1 164 ? 10.713 7.899 1.599 1.00 90.94 164 VAL A CA 1
ATOM 1212 C C . VAL A 1 164 ? 9.266 7.957 1.110 1.00 90.94 164 VAL A C 1
ATOM 1214 O O . VAL A 1 164 ? 8.876 8.930 0.463 1.00 90.94 164 VAL A O 1
ATOM 1217 N N . PHE A 1 165 ? 8.448 6.976 1.499 1.00 93.75 165 PHE A N 1
ATOM 1218 C CA . PHE A 1 165 ? 6.996 6.987 1.324 1.00 93.75 165 PHE A CA 1
ATOM 1219 C C . PHE A 1 165 ? 6.297 6.379 2.546 1.00 93.75 165 PHE A C 1
ATOM 1221 O O . PHE A 1 165 ? 5.443 7.033 3.154 1.00 93.75 165 PHE A O 1
ATOM 1228 N N . GLU A 1 166 ? 6.708 5.166 2.940 1.00 97.56 166 GLU A N 1
ATOM 1229 C CA . GLU A 1 166 ? 6.379 4.585 4.246 1.00 97.56 166 GLU A CA 1
ATOM 1230 C C . GLU A 1 166 ? 6.907 5.491 5.363 1.00 97.56 166 GLU A C 1
ATOM 1232 O O . GLU A 1 166 ? 7.963 6.122 5.242 1.00 97.56 166 GLU A O 1
ATOM 1237 N N . GLY A 1 167 ? 6.156 5.587 6.456 1.00 97.62 167 GLY A N 1
ATOM 1238 C CA . GLY A 1 167 ? 6.615 6.314 7.621 1.00 97.62 167 GLY A CA 1
ATOM 1239 C C . GLY A 1 167 ? 5.752 6.078 8.847 1.00 97.62 167 GLY A C 1
ATOM 1240 O O . GLY A 1 167 ? 4.736 5.381 8.818 1.00 97.62 167 GLY A O 1
ATOM 1241 N N . ASP A 1 168 ? 6.135 6.762 9.918 1.00 98.50 168 ASP A N 1
ATOM 1242 C CA . ASP A 1 168 ? 5.531 6.624 11.239 1.00 98.50 168 ASP A CA 1
ATOM 1243 C C . ASP A 1 168 ? 4.031 6.933 11.250 1.00 98.50 168 ASP A C 1
ATOM 1245 O O . ASP A 1 168 ? 3.459 7.438 10.279 1.00 98.50 168 ASP A O 1
ATOM 1249 N N . VAL A 1 169 ? 3.378 6.624 12.369 1.00 98.31 169 VAL A N 1
ATOM 1250 C CA . VAL A 1 169 ? 1.944 6.840 12.613 1.00 98.31 169 VAL A CA 1
ATOM 1251 C C . VAL A 1 169 ? 1.042 6.038 11.676 1.00 98.31 169 VAL A C 1
ATOM 1253 O O . VAL A 1 169 ? -0.089 6.424 11.393 1.00 98.31 169 VAL A O 1
ATOM 1256 N N . SER A 1 170 ? 1.483 4.883 11.189 1.00 98.62 170 SER A N 1
ATOM 1257 C CA . SER A 1 170 ? 0.587 3.983 10.458 1.00 98.62 170 SER A CA 1
ATOM 1258 C C . SER A 1 170 ? -0.587 3.521 11.338 1.00 98.62 170 SER A C 1
ATOM 1260 O O . SER A 1 170 ? -0.474 3.406 12.563 1.00 98.62 170 SER A O 1
ATOM 1262 N N . MET A 1 171 ? -1.749 3.292 10.714 1.00 98.62 171 MET A N 1
ATOM 1263 C CA . MET A 1 171 ? -2.991 2.956 11.432 1.00 98.62 171 MET A CA 1
ATOM 1264 C C . MET A 1 171 ? -2.963 1.530 11.995 1.00 98.62 171 MET A C 1
ATOM 1266 O O . MET A 1 171 ? -3.538 1.266 13.040 1.00 98.62 171 MET A O 1
ATOM 1270 N N . THR A 1 172 ? -2.301 0.597 11.308 1.00 98.75 172 THR A N 1
ATOM 1271 C CA . THR A 1 172 ? -2.266 -0.827 11.699 1.00 98.75 172 THR A CA 1
ATOM 1272 C C . THR A 1 172 ? -0.875 -1.454 11.600 1.00 98.75 172 THR A C 1
ATOM 1274 O O . THR A 1 172 ? -0.746 -2.664 11.761 1.00 98.75 172 THR A O 1
ATOM 1277 N N . ARG A 1 173 ? 0.159 -0.647 11.329 1.00 98.81 173 ARG A N 1
ATOM 1278 C CA . ARG A 1 173 ? 1.583 -1.021 11.260 1.00 98.81 173 ARG A CA 1
ATOM 1279 C C . ARG A 1 173 ? 2.348 -0.206 12.301 1.00 98.81 173 ARG A C 1
ATOM 1281 O O . ARG A 1 173 ? 1.948 0.928 12.585 1.00 98.81 173 ARG A O 1
ATOM 1288 N N . ALA A 1 174 ? 3.384 -0.791 12.896 1.00 98.62 174 ALA A N 1
ATOM 1289 C CA . ALA A 1 174 ? 4.202 -0.078 13.871 1.00 98.62 174 ALA A CA 1
ATOM 1290 C C . ALA A 1 174 ? 5.110 0.946 13.177 1.00 98.62 174 ALA A C 1
ATOM 1292 O O . ALA A 1 174 ? 5.334 0.879 11.974 1.00 98.62 174 ALA A O 1
ATOM 1293 N N . ASP A 1 175 ? 5.611 1.909 13.942 1.00 98.75 175 ASP A N 1
ATOM 1294 C CA . ASP A 1 175 ? 6.647 2.818 13.459 1.00 98.75 175 ASP A CA 1
ATOM 1295 C C . ASP A 1 175 ? 7.956 2.043 13.233 1.00 98.75 175 ASP A C 1
ATOM 1297 O O . ASP A 1 175 ? 8.260 1.099 13.972 1.00 98.75 175 ASP A O 1
ATOM 1301 N N . PHE A 1 176 ? 8.762 2.470 12.258 1.00 98.00 176 PHE A N 1
ATOM 1302 C CA . PHE A 1 176 ? 9.996 1.769 11.874 1.00 98.00 176 PHE A CA 1
ATOM 1303 C C . PHE A 1 176 ? 10.992 1.619 13.024 1.00 98.00 176 PHE A C 1
ATOM 1305 O O . PHE A 1 176 ? 11.666 0.595 13.123 1.00 98.00 176 PHE A O 1
ATOM 1312 N N . PHE A 1 177 ? 11.029 2.590 13.942 1.00 98.38 177 PHE A N 1
ATOM 1313 C CA . PHE A 1 177 ? 11.855 2.533 15.150 1.00 98.38 177 PHE A CA 1
ATOM 1314 C C . PHE A 1 177 ? 11.663 1.237 15.959 1.00 98.38 177 PHE A C 1
ATOM 1316 O O . PHE A 1 177 ? 12.610 0.740 16.568 1.00 98.38 177 PHE A O 1
ATOM 1323 N N . PHE A 1 178 ? 10.458 0.658 15.946 1.00 98.19 178 PHE A N 1
ATOM 1324 C CA . PHE A 1 178 ? 10.145 -0.569 16.682 1.00 98.19 178 PHE A CA 1
ATOM 1325 C C . PHE A 1 178 ? 10.473 -1.861 15.912 1.00 98.19 178 PHE A C 1
ATOM 1327 O O . PHE A 1 178 ? 10.293 -2.951 16.456 1.00 98.19 178 PHE A O 1
ATOM 1334 N N . GLY A 1 179 ? 10.978 -1.758 14.679 1.00 97.31 179 GLY A N 1
ATOM 1335 C CA . GLY A 1 179 ? 11.590 -2.850 13.916 1.00 97.31 179 GLY A CA 1
ATOM 1336 C C . GLY A 1 179 ? 10.772 -3.385 12.736 1.00 97.31 179 GLY A C 1
ATOM 1337 O O . GLY A 1 179 ? 11.368 -3.739 11.724 1.00 97.31 179 GLY A O 1
ATOM 1338 N N . ASP A 1 180 ? 9.440 -3.426 12.829 1.00 98.19 180 ASP A N 1
ATOM 1339 C CA . ASP A 1 180 ? 8.558 -3.939 11.765 1.00 98.19 180 ASP A CA 1
ATOM 1340 C C . ASP A 1 180 ? 7.482 -2.907 11.392 1.00 98.19 180 ASP A C 1
ATOM 1342 O O . ASP A 1 180 ? 6.481 -2.737 12.093 1.00 98.19 180 ASP A O 1
ATOM 1346 N N . ASN A 1 181 ? 7.712 -2.213 10.275 1.00 98.38 181 ASN A N 1
ATOM 1347 C CA . ASN A 1 181 ? 6.862 -1.141 9.754 1.00 98.38 181 ASN A CA 1
ATOM 1348 C C . ASN A 1 181 ? 5.822 -1.591 8.714 1.00 98.38 181 ASN A C 1
ATOM 1350 O O . ASN A 1 181 ? 5.079 -0.765 8.185 1.00 98.38 181 ASN A O 1
ATOM 1354 N N . HIS A 1 182 ? 5.745 -2.883 8.395 1.00 98.50 182 HIS A N 1
ATOM 1355 C CA . HIS A 1 182 ? 4.979 -3.369 7.242 1.00 98.50 182 HIS A CA 1
ATOM 1356 C C . HIS A 1 182 ? 3.976 -4.462 7.610 1.00 98.50 182 HIS A C 1
ATOM 1358 O O . HIS A 1 182 ? 2.874 -4.500 7.040 1.00 98.50 182 HIS A O 1
ATOM 1364 N N . SER A 1 183 ? 4.282 -5.303 8.597 1.00 98.50 183 SER A N 1
ATOM 1365 C CA . SER A 1 183 ? 3.372 -6.356 9.042 1.00 98.50 183 SER A CA 1
ATOM 1366 C C . SER A 1 183 ? 2.148 -5.798 9.763 1.00 98.50 183 SER A C 1
ATOM 1368 O O . SER A 1 183 ? 2.196 -4.801 10.486 1.00 98.50 183 SER A O 1
ATOM 1370 N N . PHE A 1 184 ? 1.016 -6.482 9.597 1.00 98.75 184 PHE A N 1
ATOM 1371 C CA . PHE A 1 184 ? -0.174 -6.209 10.393 1.00 98.75 184 PHE A CA 1
ATOM 1372 C C . PHE A 1 184 ? 0.133 -6.349 11.891 1.00 98.75 184 PHE A C 1
ATOM 1374 O O . PHE A 1 184 ? 0.617 -7.386 12.346 1.00 98.75 184 PHE A O 1
ATOM 1381 N N . ASN A 1 185 ? -0.210 -5.325 12.670 1.00 98.81 185 ASN A N 1
ATOM 1382 C CA . ASN A 1 185 ? -0.034 -5.311 14.113 1.00 98.81 185 ASN A CA 1
ATOM 1383 C C . ASN A 1 185 ? -1.394 -5.432 14.819 1.00 98.81 185 ASN A C 1
ATOM 1385 O O . ASN A 1 185 ? -2.195 -4.494 14.825 1.00 98.81 185 ASN A O 1
ATOM 1389 N N . GLN A 1 186 ? -1.638 -6.582 15.458 1.00 98.62 186 GLN A N 1
ATOM 1390 C CA . GLN A 1 186 ? -2.904 -6.863 16.148 1.00 98.62 186 GLN A CA 1
ATOM 1391 C C . GLN A 1 186 ? -3.194 -5.869 17.281 1.00 98.62 186 GLN A C 1
ATOM 1393 O O . GLN A 1 186 ? -4.347 -5.500 17.487 1.00 98.62 186 GLN A O 1
ATOM 1398 N N . THR A 1 187 ? -2.174 -5.405 18.008 1.00 98.69 187 THR A N 1
ATOM 1399 C CA . THR A 1 187 ? -2.354 -4.432 19.095 1.00 98.69 187 THR A CA 1
ATOM 1400 C C . THR A 1 187 ? -2.849 -3.093 18.558 1.00 98.69 187 THR A C 1
ATOM 1402 O O . THR A 1 187 ? -3.801 -2.535 19.101 1.00 98.69 187 THR A O 1
ATOM 1405 N N . LEU A 1 188 ? -2.261 -2.601 17.464 1.00 98.81 188 LEU A N 1
ATOM 1406 C CA . LEU A 1 188 ? -2.729 -1.378 16.808 1.00 98.81 188 LEU A CA 1
ATOM 1407 C C . LEU A 1 188 ? -4.126 -1.569 16.213 1.00 98.81 188 LEU A C 1
ATOM 1409 O O . LEU A 1 188 ? -4.988 -0.718 16.405 1.00 98.81 188 LEU A O 1
ATOM 1413 N N . PHE A 1 189 ? -4.416 -2.717 15.596 1.00 98.88 189 PHE A N 1
ATOM 1414 C CA . PHE A 1 189 ? -5.770 -2.990 15.109 1.00 98.88 189 PHE A CA 1
ATOM 1415 C C . PHE A 1 189 ? -6.815 -3.039 16.237 1.00 98.88 189 PHE A C 1
ATOM 1417 O O . PHE A 1 189 ? -7.926 -2.542 16.077 1.00 98.88 189 PHE A O 1
ATOM 1424 N N . ASN A 1 190 ? -6.467 -3.566 17.414 1.00 98.88 190 ASN A N 1
ATOM 1425 C CA . ASN A 1 190 ? -7.358 -3.526 18.574 1.00 98.88 190 ASN A CA 1
ATOM 1426 C C . ASN A 1 190 ? -7.648 -2.080 19.015 1.00 98.88 190 ASN A C 1
ATOM 1428 O O . ASN A 1 190 ? -8.775 -1.772 19.403 1.00 98.88 190 ASN A O 1
ATOM 1432 N N . GLN A 1 191 ? -6.663 -1.179 18.932 1.00 98.81 191 GLN A N 1
ATOM 1433 C CA . GLN A 1 191 ? -6.880 0.249 19.183 1.00 98.81 191 GLN A CA 1
ATOM 1434 C C . GLN A 1 191 ? -7.762 0.880 18.098 1.00 98.81 191 GLN A C 1
ATOM 1436 O O . GLN A 1 191 ? -8.720 1.570 18.434 1.00 98.81 191 GLN A O 1
ATOM 1441 N N . PHE A 1 192 ? -7.499 0.596 16.820 1.00 98.81 192 PHE A N 1
ATOM 1442 C CA . PHE A 1 192 ? -8.341 1.011 15.693 1.00 98.81 192 PHE A CA 1
ATOM 1443 C C . PHE A 1 192 ? -9.813 0.616 15.910 1.00 98.81 192 PHE A C 1
ATOM 1445 O O . PHE A 1 192 ? -10.714 1.449 15.775 1.00 98.81 192 PHE A O 1
ATOM 1452 N N . ALA A 1 193 ? -10.061 -0.630 16.324 1.00 98.81 193 ALA A N 1
ATOM 1453 C CA . ALA A 1 193 ? -11.398 -1.126 16.634 1.00 98.81 193 ALA A CA 1
ATOM 1454 C C . ALA A 1 193 ? -12.007 -0.437 17.864 1.00 98.81 193 ALA A C 1
ATOM 1456 O O . ALA A 1 193 ? -13.171 -0.045 17.836 1.00 98.81 193 ALA A O 1
ATOM 1457 N N . ASN A 1 194 ? -11.222 -0.205 18.921 1.00 98.81 194 ASN A N 1
ATOM 1458 C CA . ASN A 1 194 ? -11.690 0.517 20.107 1.00 98.81 194 ASN A CA 1
ATOM 1459 C C . ASN A 1 194 ? -12.124 1.957 19.785 1.00 98.81 194 ASN A C 1
ATOM 1461 O O . ASN A 1 194 ? -13.149 2.419 20.283 1.00 98.81 194 ASN A O 1
ATOM 1465 N N . PHE A 1 195 ? -11.371 2.665 18.941 1.00 98.81 195 PHE A N 1
ATOM 1466 C CA . PHE A 1 195 ? -11.744 4.007 18.491 1.00 98.81 195 PHE A CA 1
ATOM 1467 C C . PHE A 1 195 ? -12.986 3.983 17.594 1.00 98.81 195 PHE A C 1
ATOM 1469 O O . PHE A 1 195 ? -13.844 4.854 17.721 1.00 98.81 195 PHE A O 1
ATOM 1476 N N . SER A 1 196 ? -13.122 2.964 16.746 1.00 98.75 196 SER A N 1
ATOM 1477 C CA . SER A 1 196 ? -14.323 2.749 15.928 1.00 98.75 196 SER A CA 1
ATOM 1478 C C . SER A 1 196 ? -15.570 2.507 16.787 1.00 98.75 196 SER A C 1
ATOM 1480 O O . SER A 1 196 ? -16.615 3.104 16.542 1.00 98.75 196 SER A O 1
ATOM 1482 N N . GLU A 1 197 ? -15.455 1.728 17.863 1.00 98.62 197 GLU A N 1
ATOM 1483 C CA . GLU A 1 197 ? -16.538 1.543 18.836 1.00 98.62 197 GLU A CA 1
ATOM 1484 C C . GLU A 1 197 ? -16.912 2.866 19.522 1.00 98.62 197 GLU A C 1
ATOM 1486 O O . GLU A 1 197 ? -18.074 3.267 19.538 1.00 98.62 197 GLU A O 1
ATOM 1491 N N . ARG A 1 198 ? -15.914 3.592 20.039 1.00 98.62 198 ARG A N 1
ATOM 1492 C CA . ARG A 1 198 ? -16.132 4.811 20.834 1.00 98.62 198 ARG A CA 1
ATOM 1493 C C . ARG A 1 198 ? -16.648 6.001 20.031 1.00 98.62 198 ARG A C 1
ATOM 1495 O O . ARG A 1 198 ? -17.413 6.795 20.571 1.00 98.62 198 ARG A O 1
ATOM 1502 N N . PHE A 1 199 ? -16.195 6.156 18.790 1.00 98.69 199 PHE A N 1
ATOM 1503 C CA . PHE A 1 199 ? -16.418 7.370 17.997 1.00 98.69 199 PHE A CA 1
ATOM 1504 C C . PHE A 1 199 ? -17.173 7.123 16.691 1.00 98.69 199 PHE A C 1
ATOM 1506 O O . PHE A 1 199 ? -17.674 8.073 16.093 1.00 98.69 199 PHE A O 1
ATOM 1513 N N . GLY A 1 200 ? -17.268 5.870 16.249 1.00 98.19 200 GLY A N 1
ATOM 1514 C CA . GLY A 1 200 ? -17.907 5.489 14.992 1.00 98.19 200 GLY A CA 1
ATOM 1515 C C . GLY A 1 200 ? -19.140 4.597 15.144 1.00 98.19 200 GLY A C 1
ATOM 1516 O O . GLY A 1 200 ? -19.667 4.119 14.142 1.00 98.19 200 GLY A O 1
ATOM 1517 N N . GLY A 1 201 ? -19.612 4.362 16.375 1.00 97.50 201 GLY A N 1
ATOM 1518 C CA . GLY A 1 201 ? -20.775 3.506 16.635 1.00 97.50 201 GLY A CA 1
ATOM 1519 C C . GLY A 1 201 ? -20.549 2.050 16.214 1.00 97.50 201 GLY A C 1
ATOM 1520 O O . GLY A 1 201 ? -21.460 1.421 15.682 1.00 97.50 201 GLY A O 1
ATOM 1521 N N . GLY A 1 202 ? -19.318 1.556 16.378 1.00 97.44 202 GLY A N 1
ATOM 1522 C CA . GLY A 1 202 ? -18.902 0.195 16.016 1.00 97.44 202 GLY A CA 1
ATOM 1523 C C . GLY A 1 202 ? -18.310 0.056 14.609 1.00 97.44 202 GLY A C 1
ATOM 1524 O O . GLY A 1 202 ? -17.686 -0.960 14.307 1.00 97.44 202 GLY A O 1
ATOM 1525 N N . ASN A 1 203 ? -18.433 1.079 13.757 1.00 98.50 203 ASN A N 1
ATOM 1526 C CA . ASN A 1 203 ? -17.821 1.113 12.427 1.00 98.50 203 ASN A CA 1
ATOM 1527 C C . ASN A 1 203 ? -16.637 2.081 12.382 1.00 98.50 203 ASN A C 1
ATOM 1529 O O . ASN A 1 203 ? -16.588 3.075 13.106 1.00 98.50 203 ASN A O 1
ATOM 1533 N N . TYR A 1 204 ? -15.695 1.831 11.477 1.00 98.81 204 TYR A N 1
ATOM 1534 C CA . TYR A 1 204 ? -14.703 2.828 11.115 1.00 98.81 204 TYR A CA 1
ATOM 1535 C C . TYR A 1 204 ? -15.340 3.831 10.154 1.00 98.81 204 TYR A C 1
ATOM 1537 O O . TYR A 1 204 ? -15.764 3.477 9.053 1.00 98.81 204 TYR A O 1
ATOM 1545 N N . ASN A 1 205 ? -15.421 5.083 10.591 1.00 98.62 205 ASN A N 1
ATOM 1546 C CA . ASN A 1 205 ? -15.943 6.202 9.818 1.00 98.62 205 ASN A CA 1
ATOM 1547 C C . ASN A 1 205 ? -15.032 7.428 9.959 1.00 98.62 205 ASN A C 1
ATOM 1549 O O . ASN A 1 205 ? -14.002 7.368 10.631 1.00 98.62 205 ASN A O 1
ATOM 1553 N N . LEU A 1 206 ? -15.398 8.553 9.340 1.00 98.44 206 LEU A N 1
ATOM 1554 C CA . LEU A 1 206 ? -14.557 9.754 9.343 1.00 98.44 206 LEU A CA 1
ATOM 1555 C C . LEU A 1 206 ? -14.236 10.273 10.757 1.00 98.44 206 LEU A C 1
ATOM 1557 O O . LEU A 1 206 ? -13.117 10.721 11.000 1.00 98.44 206 LEU A O 1
ATOM 1561 N N . THR A 1 207 ? -15.180 10.184 11.697 1.00 98.62 207 THR A N 1
ATOM 1562 C CA . THR A 1 207 ? -14.959 10.612 13.085 1.00 98.62 207 THR A CA 1
ATOM 1563 C C . THR A 1 207 ? -13.958 9.693 13.781 1.00 98.62 207 THR A C 1
ATOM 1565 O O . THR A 1 207 ? -12.971 10.175 14.333 1.00 98.62 207 THR A O 1
ATOM 1568 N N . ALA A 1 208 ? -14.144 8.372 13.687 1.00 98.75 208 ALA A N 1
ATOM 1569 C CA . ALA A 1 208 ? -13.184 7.409 14.229 1.00 98.75 208 ALA A CA 1
ATOM 1570 C C . ALA A 1 208 ? -11.792 7.548 13.582 1.00 98.75 208 ALA A C 1
ATOM 1572 O O . ALA A 1 208 ? -10.776 7.450 14.272 1.00 98.75 208 ALA A O 1
ATOM 1573 N N . ALA A 1 209 ? -11.736 7.830 12.276 1.00 98.75 209 ALA A N 1
ATOM 1574 C CA . ALA A 1 209 ? -10.499 8.068 11.543 1.00 98.75 209 ALA A CA 1
ATOM 1575 C C . ALA A 1 209 ? -9.730 9.275 12.085 1.00 98.75 209 ALA A C 1
ATOM 1577 O O . ALA A 1 209 ? -8.530 9.161 12.336 1.00 98.75 209 ALA A O 1
ATOM 1578 N N . ALA A 1 210 ? -10.414 10.403 12.296 1.00 98.69 210 ALA A N 1
ATOM 1579 C CA . ALA A 1 210 ? -9.812 11.626 12.817 1.00 98.69 210 ALA A CA 1
ATOM 1580 C C . ALA A 1 210 ? -9.248 11.427 14.233 1.00 98.69 210 ALA A C 1
ATOM 1582 O O . ALA A 1 210 ? -8.076 11.728 14.477 1.00 98.69 210 ALA A O 1
ATOM 1583 N N . GLU A 1 211 ? -10.052 10.856 15.132 1.00 98.81 211 GLU A N 1
ATOM 1584 C CA . GLU A 1 211 ? -9.658 10.603 16.522 1.00 98.81 211 GLU A CA 1
ATOM 1585 C C . GLU A 1 211 ? -8.478 9.627 16.602 1.00 98.81 211 GLU A C 1
ATOM 1587 O O . GLU A 1 211 ? -7.491 9.880 17.297 1.00 98.81 211 GLU A O 1
ATOM 1592 N N . TYR A 1 212 ? -8.526 8.533 15.836 1.00 98.81 212 TYR A N 1
ATOM 1593 C CA . TYR A 1 212 ? -7.465 7.533 15.879 1.00 98.81 212 TYR A CA 1
ATOM 1594 C C . TYR A 1 212 ? -6.170 8.008 15.203 1.00 98.81 212 TYR A C 1
ATOM 1596 O O . TYR A 1 212 ? -5.081 7.758 15.720 1.00 98.81 212 TYR A O 1
ATOM 1604 N N . ARG A 1 213 ? -6.253 8.765 14.098 1.00 98.81 213 ARG A N 1
ATOM 1605 C CA . ARG A 1 213 ? -5.089 9.415 13.465 1.00 98.81 213 ARG A CA 1
ATOM 1606 C C . ARG A 1 213 ? -4.384 10.342 14.449 1.00 98.81 213 ARG A C 1
ATOM 1608 O O . ARG A 1 213 ? -3.160 10.266 14.569 1.00 98.81 213 ARG A O 1
ATOM 1615 N N . PHE A 1 214 ? -5.139 11.185 15.154 1.00 98.81 214 PHE A N 1
ATOM 1616 C CA . PHE A 1 214 ? -4.574 12.079 16.162 1.00 98.81 214 PHE A CA 1
ATOM 1617 C C . PHE A 1 214 ? -3.938 11.296 17.315 1.00 98.81 214 PHE A C 1
ATOM 1619 O O . PHE A 1 214 ? -2.798 11.578 17.684 1.00 98.81 214 PHE A O 1
ATOM 1626 N N . PHE A 1 215 ? -4.617 10.261 17.817 1.00 98.81 215 PHE A N 1
ATOM 1627 C CA . PHE A 1 215 ? -4.063 9.374 18.838 1.00 98.81 215 PHE A CA 1
ATOM 1628 C C . PHE A 1 215 ? -2.740 8.731 18.399 1.00 98.81 215 PHE A C 1
ATOM 1630 O O . PHE A 1 215 ? -1.773 8.769 19.156 1.00 98.81 215 PHE A O 1
ATOM 1637 N N . ARG A 1 216 ? -2.653 8.196 17.173 1.00 98.81 216 ARG A N 1
ATOM 1638 C CA . ARG A 1 216 ? -1.414 7.592 16.654 1.00 98.81 216 ARG A CA 1
ATOM 1639 C C . ARG A 1 216 ? -0.265 8.594 16.592 1.00 98.81 216 ARG A C 1
ATOM 1641 O O . ARG A 1 216 ? 0.846 8.235 16.962 1.00 98.81 216 ARG A O 1
ATOM 1648 N N . ILE A 1 217 ? -0.534 9.846 16.210 1.00 98.81 217 ILE A N 1
ATOM 1649 C CA . ILE A 1 217 ? 0.468 10.923 16.248 1.00 98.81 217 ILE A CA 1
ATOM 1650 C C . ILE A 1 217 ? 0.958 11.160 17.679 1.00 98.81 217 ILE A C 1
ATOM 1652 O O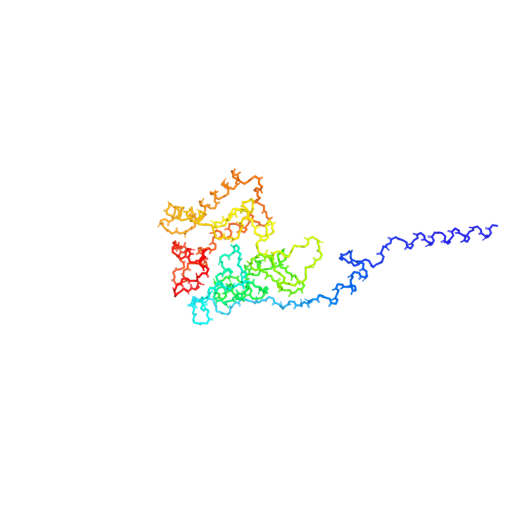 . ILE A 1 217 ? 2.163 11.173 17.910 1.00 98.81 217 ILE A O 1
ATOM 1656 N N . GLN A 1 218 ? 0.050 11.307 18.648 1.00 98.88 218 GLN A N 1
ATOM 1657 C CA . GLN A 1 218 ? 0.435 11.511 20.052 1.00 98.88 218 GLN A CA 1
ATOM 1658 C C . GLN A 1 218 ? 1.223 10.323 20.614 1.00 98.88 218 GLN A C 1
ATOM 1660 O O . GLN A 1 218 ? 2.209 10.514 21.322 1.00 98.88 218 GLN A O 1
ATOM 1665 N N . GLN A 1 219 ? 0.822 9.102 20.262 1.00 98.69 219 GLN A N 1
ATOM 1666 C CA . GLN A 1 219 ? 1.516 7.888 20.669 1.00 98.69 219 GLN A CA 1
ATOM 1667 C C . GLN A 1 219 ? 2.945 7.850 20.111 1.00 98.69 219 GLN A C 1
ATOM 1669 O O . GLN A 1 219 ? 3.880 7.606 20.863 1.00 98.69 219 GLN A O 1
ATOM 1674 N N . SER A 1 220 ? 3.142 8.150 18.825 1.00 98.69 220 SER A N 1
ATOM 1675 C CA . SER A 1 220 ? 4.486 8.201 18.236 1.00 98.69 220 SER A CA 1
ATOM 1676 C C . SER A 1 220 ? 5.342 9.330 18.822 1.00 98.69 220 SER A C 1
ATOM 1678 O O . SER A 1 220 ? 6.511 9.099 19.102 1.00 98.69 220 SER A O 1
ATOM 1680 N N . ILE A 1 221 ? 4.770 10.508 19.109 1.00 98.75 221 ILE A N 1
ATOM 1681 C CA . ILE A 1 221 ? 5.480 11.594 19.820 1.00 98.75 221 ILE A CA 1
ATOM 1682 C C . ILE A 1 221 ? 5.984 11.130 21.196 1.00 98.75 221 ILE A C 1
ATOM 1684 O O . ILE A 1 221 ? 7.080 11.504 21.606 1.00 98.75 221 ILE A O 1
ATOM 1688 N N . SER A 1 222 ? 5.173 10.353 21.916 1.00 98.62 222 SER A N 1
ATOM 1689 C CA . SER A 1 222 ? 5.502 9.849 23.253 1.00 98.62 222 SER A CA 1
ATOM 1690 C C . SER A 1 222 ? 6.544 8.729 23.215 1.00 98.62 222 SER A C 1
ATOM 1692 O O . SER A 1 222 ? 7.495 8.736 23.996 1.00 98.62 222 SER A O 1
ATOM 1694 N N . ASP A 1 223 ? 6.360 7.766 22.313 1.00 98.38 223 ASP A N 1
ATOM 1695 C CA . ASP A 1 223 ? 6.991 6.451 22.435 1.00 98.38 223 ASP A CA 1
ATOM 1696 C C . ASP A 1 223 ? 8.154 6.245 21.449 1.00 98.38 223 ASP A C 1
ATOM 1698 O O . ASP A 1 223 ? 9.010 5.389 21.682 1.00 98.38 223 ASP A O 1
ATOM 1702 N N . ASN A 1 224 ? 8.203 7.005 20.347 1.00 98.56 224 ASN A N 1
ATOM 1703 C CA . ASN A 1 224 ? 9.212 6.872 19.296 1.00 98.56 224 ASN A CA 1
ATOM 1704 C C . ASN A 1 224 ? 10.211 8.054 19.346 1.00 98.56 224 ASN A C 1
ATOM 1706 O O . ASN A 1 224 ? 9.908 9.147 18.865 1.00 98.56 224 ASN A O 1
ATOM 1710 N N . PRO A 1 225 ? 11.442 7.860 19.862 1.00 98.25 225 PRO A N 1
ATOM 1711 C CA . PRO A 1 225 ? 12.456 8.915 19.933 1.00 98.25 225 PRO A CA 1
ATOM 1712 C C . PRO A 1 225 ? 13.032 9.309 18.560 1.00 98.25 225 PRO A C 1
ATOM 1714 O O . PRO A 1 225 ? 13.794 10.271 18.477 1.00 98.25 225 PRO A O 1
ATOM 1717 N N . GLN A 1 226 ? 12.705 8.571 17.496 1.00 98.00 226 GLN A N 1
ATOM 1718 C CA . GLN A 1 226 ? 13.067 8.868 16.107 1.00 98.00 226 GLN A CA 1
ATOM 1719 C C . GLN A 1 226 ? 11.858 9.310 15.271 1.00 98.00 226 GLN A C 1
ATOM 1721 O O . GLN A 1 226 ? 11.939 9.310 14.044 1.00 98.00 226 GLN A O 1
ATOM 1726 N N . PHE A 1 227 ? 10.756 9.693 15.925 1.00 98.12 227 PHE A N 1
ATOM 1727 C CA . PHE A 1 227 ? 9.515 10.069 15.263 1.00 98.12 227 PHE A CA 1
ATOM 1728 C C . PHE A 1 227 ? 9.727 11.131 14.175 1.00 98.12 227 PHE A C 1
ATOM 1730 O O . PHE A 1 227 ? 10.256 12.219 14.428 1.00 98.12 227 PHE A O 1
ATOM 1737 N N . SER A 1 228 ? 9.246 10.825 12.970 1.00 97.12 228 SER A N 1
ATOM 1738 C CA . SER A 1 228 ? 9.257 11.723 11.821 1.00 97.12 228 SER A CA 1
ATOM 1739 C C . SER A 1 228 ? 7.866 11.858 11.209 1.00 97.12 228 SER A C 1
ATOM 1741 O O . SER A 1 228 ? 7.212 10.881 10.844 1.00 97.12 228 SER A O 1
ATOM 1743 N N . PHE A 1 229 ? 7.413 13.102 11.043 1.00 97.31 229 PHE A N 1
ATOM 1744 C CA . PHE A 1 229 ? 6.114 13.398 10.437 1.00 97.31 229 PHE A CA 1
ATOM 1745 C C . PHE A 1 229 ? 6.150 14.643 9.556 1.00 97.31 229 PHE A C 1
ATOM 1747 O O . PHE A 1 229 ? 5.447 15.631 9.769 1.00 97.31 229 PHE A O 1
ATOM 1754 N N . ILE A 1 230 ? 7.021 14.583 8.553 1.00 95.00 230 ILE A N 1
ATOM 1755 C CA . ILE A 1 230 ? 7.215 15.620 7.536 1.00 95.00 230 ILE A CA 1
ATOM 1756 C C . ILE A 1 230 ? 6.765 15.124 6.157 1.00 95.00 230 ILE A C 1
ATOM 1758 O O . ILE A 1 230 ? 6.376 13.969 5.993 1.00 95.00 230 ILE A O 1
ATOM 1762 N N . ALA A 1 231 ? 6.764 15.999 5.151 1.00 91.19 231 ALA A N 1
ATOM 1763 C CA . ALA A 1 231 ? 6.412 15.612 3.786 1.00 91.19 231 ALA A CA 1
ATOM 1764 C C . ALA A 1 231 ? 7.404 14.567 3.216 1.00 91.19 231 ALA A C 1
ATOM 1766 O O . ALA A 1 231 ? 8.601 14.683 3.478 1.00 91.19 231 ALA A O 1
ATOM 1767 N N . PRO A 1 232 ? 6.934 13.585 2.418 1.00 92.12 232 PRO A N 1
ATOM 1768 C CA . PRO A 1 232 ? 5.549 13.406 1.966 1.00 92.12 232 PRO A CA 1
ATOM 1769 C C . PRO A 1 232 ? 4.624 12.730 2.996 1.00 92.12 232 PRO A C 1
ATOM 1771 O O . PRO A 1 232 ? 3.405 12.851 2.863 1.00 92.12 232 PRO A O 1
ATOM 1774 N N . ARG A 1 233 ? 5.175 12.088 4.039 1.00 96.81 233 ARG A N 1
ATOM 1775 C CA . ARG A 1 233 ? 4.429 11.289 5.028 1.00 96.81 233 ARG A CA 1
ATOM 1776 C C . ARG A 1 233 ? 3.290 12.047 5.705 1.00 96.81 233 ARG A C 1
ATOM 1778 O O . ARG A 1 233 ? 2.222 11.476 5.910 1.00 96.81 233 ARG A O 1
ATOM 1785 N N . TYR A 1 234 ? 3.492 13.332 5.999 1.00 96.12 234 TYR A N 1
ATOM 1786 C CA . TYR A 1 234 ? 2.442 14.188 6.556 1.00 96.12 234 TYR A CA 1
ATOM 1787 C C . TYR A 1 234 ? 1.152 14.106 5.728 1.00 96.12 234 TYR A C 1
ATOM 1789 O O . TYR A 1 234 ? 0.087 13.901 6.290 1.00 96.12 234 TYR A O 1
ATOM 1797 N N . PHE A 1 235 ? 1.232 14.194 4.396 1.00 95.31 235 PHE A N 1
ATOM 1798 C CA . PHE A 1 235 ? 0.052 14.134 3.528 1.00 95.31 235 PHE A CA 1
ATOM 1799 C C . PHE A 1 235 ? -0.503 12.714 3.401 1.00 95.31 235 PHE A C 1
ATOM 1801 O O . PHE A 1 235 ? -1.711 12.509 3.544 1.00 95.31 235 PHE A O 1
ATOM 1808 N N . THR A 1 236 ? 0.367 11.731 3.152 1.00 95.88 236 THR A N 1
ATOM 1809 C CA . THR A 1 236 ? -0.067 10.349 2.902 1.00 95.88 236 THR A CA 1
ATOM 1810 C C . THR A 1 236 ? -0.743 9.742 4.126 1.00 95.88 236 THR A C 1
ATOM 1812 O O . THR A 1 236 ? -1.790 9.120 3.985 1.00 95.88 236 THR A O 1
ATOM 1815 N N . ALA A 1 237 ? -0.273 10.044 5.337 1.00 98.00 237 ALA A N 1
ATOM 1816 C CA . ALA A 1 237 ? -0.887 9.560 6.569 1.00 98.00 237 ALA A CA 1
ATOM 1817 C C . ALA A 1 237 ? -2.342 10.028 6.774 1.00 98.00 237 ALA A C 1
ATOM 1819 O O . ALA A 1 237 ? -3.121 9.311 7.413 1.00 98.00 237 ALA A O 1
ATOM 1820 N N . TYR A 1 238 ? -2.729 11.204 6.263 1.00 98.12 238 TYR A N 1
ATOM 1821 C CA . TYR A 1 238 ? -4.127 11.658 6.291 1.00 98.12 238 TYR A CA 1
ATOM 1822 C C . TYR A 1 238 ? -4.952 11.054 5.151 1.00 98.12 238 TYR A C 1
ATOM 1824 O O . TYR A 1 238 ? -6.085 10.642 5.395 1.00 98.12 238 TYR A O 1
ATOM 1832 N N . PHE A 1 239 ? -4.399 10.936 3.937 1.00 95.94 239 PHE A N 1
ATOM 1833 C CA . PHE A 1 239 ? -5.086 10.245 2.836 1.00 95.94 239 PHE A CA 1
ATOM 1834 C C . PHE A 1 239 ? -5.392 8.786 3.189 1.00 95.94 239 PHE A C 1
ATOM 1836 O O . PHE A 1 239 ? -6.529 8.337 3.064 1.00 95.94 239 PHE A O 1
ATOM 1843 N N . GLU A 1 240 ? -4.407 8.072 3.725 1.00 97.56 240 GLU A N 1
ATOM 1844 C CA . GLU A 1 240 ? -4.515 6.664 4.111 1.00 97.56 240 GLU A CA 1
ATOM 1845 C C . GLU A 1 240 ? -5.514 6.426 5.248 1.00 97.56 240 GLU A C 1
ATOM 1847 O O . GLU A 1 240 ? -6.104 5.352 5.317 1.00 97.56 240 GLU A O 1
ATOM 1852 N N . ALA A 1 241 ? -5.746 7.415 6.117 1.00 98.31 241 ALA A N 1
ATOM 1853 C CA . ALA A 1 241 ? -6.801 7.333 7.128 1.00 98.31 241 ALA A CA 1
ATOM 1854 C C . ALA A 1 241 ? -8.210 7.448 6.509 1.00 98.31 241 ALA A C 1
ATOM 1856 O O . ALA A 1 241 ? -9.168 6.911 7.055 1.00 98.31 241 ALA A O 1
ATOM 1857 N N . ALA A 1 242 ? -8.353 8.108 5.356 1.00 98.06 242 ALA A N 1
ATOM 1858 C CA . ALA A 1 242 ? -9.628 8.211 4.647 1.00 98.06 242 ALA A CA 1
ATOM 1859 C C . ALA A 1 242 ? -9.881 7.032 3.690 1.00 98.06 242 ALA A C 1
ATOM 1861 O O . ALA A 1 242 ? -11.032 6.664 3.468 1.00 98.06 242 ALA A O 1
ATOM 1862 N N . PHE A 1 243 ? -8.833 6.412 3.140 1.00 98.50 243 PHE A N 1
ATOM 1863 C CA . PHE A 1 243 ? -8.955 5.342 2.142 1.00 98.50 243 PHE A CA 1
ATOM 1864 C C . PHE A 1 243 ? -9.867 4.169 2.533 1.00 98.50 243 PHE A C 1
ATOM 1866 O O . PHE A 1 243 ? -10.651 3.765 1.676 1.00 98.50 243 PHE A O 1
ATOM 1873 N N . PRO A 1 244 ? -9.875 3.644 3.774 1.00 98.56 244 PRO A N 1
ATOM 1874 C CA . PRO A 1 244 ? -10.797 2.568 4.139 1.00 98.56 244 PRO A CA 1
ATOM 1875 C C . PRO A 1 244 ? -12.276 2.961 3.988 1.00 98.56 244 PRO A C 1
ATOM 1877 O O . PRO A 1 244 ? -13.106 2.120 3.662 1.00 98.56 244 PRO A O 1
ATOM 1880 N N . LEU A 1 245 ? -12.602 4.244 4.169 1.00 97.75 245 LEU A N 1
ATOM 1881 C CA . LEU A 1 245 ? -13.964 4.776 4.034 1.00 97.75 245 LEU A CA 1
ATOM 1882 C C . LEU A 1 245 ? -14.429 4.815 2.577 1.00 97.75 245 LEU A C 1
ATOM 1884 O O . LEU A 1 245 ? -15.624 4.738 2.310 1.00 97.75 245 LEU A O 1
ATOM 1888 N N . VAL A 1 246 ? -13.475 4.983 1.659 1.00 96.94 246 VAL A N 1
ATOM 1889 C CA . VAL A 1 246 ? -13.724 5.172 0.227 1.00 96.94 246 VAL A CA 1
ATOM 1890 C C . VAL A 1 246 ? -13.623 3.849 -0.525 1.00 96.94 246 VAL A C 1
ATOM 1892 O O . VAL A 1 246 ? -14.451 3.571 -1.382 1.00 96.94 246 VAL A O 1
ATOM 1895 N N . PHE A 1 247 ? -12.622 3.028 -0.201 1.00 98.44 247 PHE A N 1
ATOM 1896 C CA . PHE A 1 247 ? -12.248 1.868 -1.010 1.00 98.44 247 PHE A CA 1
ATOM 1897 C C . PHE A 1 247 ? -12.580 0.521 -0.371 1.00 98.44 247 PHE A C 1
ATOM 1899 O O . PHE A 1 247 ? -12.632 -0.471 -1.087 1.00 98.44 247 PHE A O 1
ATOM 1906 N N . PHE A 1 248 ? -12.784 0.446 0.950 1.00 98.62 248 PHE A N 1
ATOM 1907 C CA . PHE A 1 248 ? -13.052 -0.827 1.645 1.00 98.62 248 PHE A CA 1
ATOM 1908 C C . PHE A 1 248 ? -14.521 -0.995 2.060 1.00 98.62 248 PHE A C 1
ATOM 1910 O O . PHE A 1 248 ? -14.912 -2.059 2.540 1.00 98.62 248 PHE A O 1
ATOM 1917 N N . VAL A 1 249 ? -15.349 0.032 1.861 1.00 98.56 249 VAL A N 1
ATOM 1918 C CA . VAL A 1 249 ? -16.808 -0.054 2.010 1.00 98.56 249 VAL A CA 1
ATOM 1919 C C . VAL A 1 249 ? -17.400 -0.584 0.705 1.00 98.56 249 VAL A C 1
ATOM 1921 O O . VAL A 1 249 ? -17.039 -0.105 -0.365 1.00 98.56 249 VAL A O 1
ATOM 1924 N N . ASP A 1 250 ? -18.307 -1.562 0.787 1.00 98.38 250 ASP A N 1
ATOM 1925 C CA . ASP A 1 250 ? -18.944 -2.139 -0.403 1.00 98.38 250 ASP A CA 1
ATOM 1926 C C . ASP A 1 250 ? -19.695 -1.057 -1.191 1.00 98.38 250 ASP A C 1
ATOM 1928 O O . ASP A 1 250 ? -20.529 -0.320 -0.644 1.00 98.38 250 ASP A O 1
ATOM 1932 N N . GLY A 1 251 ? -19.405 -0.988 -2.487 1.00 98.06 251 GLY A N 1
ATOM 1933 C CA . GLY A 1 251 ? -19.876 0.039 -3.403 1.00 98.06 251 GLY A CA 1
ATOM 1934 C C . GLY A 1 251 ? -21.384 0.134 -3.563 1.00 98.06 251 GLY A C 1
ATOM 1935 O O . GLY A 1 251 ? -21.902 1.200 -3.883 1.00 98.06 251 GLY A O 1
ATOM 1936 N N . ARG A 1 252 ? -22.126 -0.940 -3.271 1.00 98.12 252 ARG A N 1
ATOM 1937 C CA . ARG A 1 252 ? -23.598 -0.911 -3.275 1.00 98.12 252 ARG A CA 1
ATOM 1938 C C . ARG A 1 252 ? -24.155 -0.052 -2.143 1.00 98.12 252 ARG A C 1
ATOM 1940 O O . ARG A 1 252 ? -25.290 0.409 -2.228 1.00 98.12 252 ARG A O 1
ATOM 1947 N N . THR A 1 253 ? -23.369 0.146 -1.084 1.00 96.62 253 THR A N 1
ATOM 1948 C CA . THR A 1 253 ? -23.739 0.976 0.068 1.00 96.62 253 THR A CA 1
ATOM 1949 C C . THR A 1 253 ? -23.024 2.320 0.073 1.00 96.62 253 THR A C 1
ATOM 1951 O O . THR A 1 253 ? -23.676 3.327 0.338 1.00 96.62 253 THR A O 1
ATOM 1954 N N . ALA A 1 254 ? -21.711 2.335 -0.200 1.00 94.06 254 ALA A N 1
ATOM 1955 C CA . ALA A 1 254 ? -20.855 3.523 -0.293 1.00 94.06 254 ALA A CA 1
ATOM 1956 C C . ALA A 1 254 ? -21.119 4.594 0.794 1.00 94.06 254 ALA A C 1
ATOM 1958 O O . ALA A 1 254 ? -21.049 5.796 0.546 1.00 94.06 254 ALA A O 1
ATOM 1959 N N . ASN A 1 255 ? -21.442 4.170 2.020 1.00 97.19 255 ASN A N 1
ATOM 1960 C CA . ASN A 1 255 ? -21.912 5.052 3.098 1.00 97.19 255 ASN A CA 1
ATOM 1961 C C . ASN A 1 255 ? -20.783 5.568 4.015 1.00 97.19 255 ASN A C 1
ATOM 1963 O O . ASN A 1 255 ? -21.052 6.223 5.026 1.00 97.19 255 ASN A O 1
ATOM 1967 N N . GLY A 1 256 ? -19.526 5.240 3.699 1.00 97.81 256 GLY A N 1
ATOM 1968 C CA . GLY A 1 256 ? -18.359 5.597 4.507 1.00 97.81 256 GLY A CA 1
ATOM 1969 C C . GLY A 1 256 ? -18.324 4.942 5.893 1.00 97.81 256 GLY A C 1
ATOM 1970 O O . GLY A 1 256 ? -17.651 5.464 6.780 1.00 97.81 256 GLY A O 1
ATOM 1971 N N . GLN A 1 257 ? -19.064 3.847 6.104 1.00 98.31 257 GLN A N 1
ATOM 1972 C CA . GLN A 1 257 ? -19.077 3.075 7.349 1.00 98.31 257 GLN A CA 1
ATOM 1973 C C . GLN A 1 257 ? -18.461 1.695 7.095 1.00 98.31 257 GLN A C 1
ATOM 1975 O O . GLN A 1 257 ? -19.107 0.798 6.555 1.00 98.31 257 GLN A O 1
ATOM 1980 N N . LEU A 1 258 ? -17.203 1.516 7.488 1.00 98.69 258 LEU A N 1
ATOM 1981 C CA . LEU A 1 258 ? -16.500 0.247 7.337 1.00 98.69 258 LEU A CA 1
ATOM 1982 C C . LEU A 1 258 ? -16.672 -0.612 8.596 1.00 98.69 258 LEU A C 1
ATOM 1984 O O . LEU A 1 258 ? -16.216 -0.231 9.674 1.00 98.69 258 LEU A O 1
ATOM 1988 N N . SER A 1 259 ? -17.288 -1.787 8.460 1.00 98.38 259 SER A N 1
ATOM 1989 C CA . SER A 1 259 ? -17.403 -2.741 9.568 1.00 98.38 259 SER A CA 1
ATOM 1990 C C . SER A 1 259 ? -16.032 -3.263 10.006 1.00 98.38 259 SER A C 1
ATOM 1992 O O . SER A 1 259 ? -15.100 -3.362 9.204 1.00 98.38 259 SER A O 1
ATOM 1994 N N . MET A 1 260 ? -15.893 -3.632 11.284 1.00 98.25 260 MET A N 1
ATOM 1995 C CA . MET A 1 260 ? -14.632 -4.190 11.797 1.00 98.25 260 MET A CA 1
ATOM 1996 C C . MET A 1 260 ? -14.266 -5.528 11.155 1.00 98.25 260 MET A C 1
ATOM 1998 O O . MET A 1 260 ? -13.085 -5.811 10.976 1.00 98.25 260 MET A O 1
ATOM 2002 N N . GLU A 1 261 ? -15.265 -6.323 10.775 1.00 98.19 261 GLU A N 1
ATOM 2003 C CA . GLU A 1 261 ? -15.072 -7.566 10.027 1.00 98.19 261 GLU A CA 1
ATOM 2004 C C . GLU A 1 261 ? -14.414 -7.298 8.668 1.00 98.19 261 GLU A C 1
ATOM 2006 O O . GLU A 1 261 ? -13.350 -7.847 8.378 1.00 98.19 261 GLU A O 1
ATOM 2011 N N . ASN A 1 262 ? -14.976 -6.377 7.877 1.00 98.31 262 ASN A N 1
ATOM 2012 C CA . ASN A 1 262 ? -14.411 -6.023 6.577 1.00 98.31 262 ASN A CA 1
ATOM 2013 C C . ASN A 1 262 ? -13.046 -5.344 6.737 1.00 98.31 262 ASN A C 1
ATOM 2015 O O . ASN A 1 262 ? -12.113 -5.665 6.005 1.00 98.31 262 ASN A O 1
ATOM 2019 N N . ALA A 1 263 ? -12.886 -4.458 7.728 1.00 98.69 263 ALA A N 1
ATOM 2020 C CA . ALA A 1 263 ? -11.590 -3.858 8.035 1.00 98.69 263 ALA A CA 1
ATOM 2021 C C . ALA A 1 263 ? -10.526 -4.933 8.304 1.00 98.69 263 ALA A C 1
ATOM 2023 O O . ALA A 1 263 ? -9.429 -4.862 7.754 1.00 98.69 263 ALA A O 1
ATOM 2024 N N . LEU A 1 264 ? -10.844 -5.948 9.110 1.00 98.38 264 LEU A N 1
ATOM 2025 C CA . LEU A 1 264 ? -9.922 -7.039 9.416 1.00 98.38 264 LEU A CA 1
ATOM 2026 C C . LEU A 1 264 ? -9.575 -7.854 8.160 1.00 98.38 264 LEU A C 1
ATOM 2028 O O . LEU A 1 264 ? -8.397 -8.149 7.944 1.00 98.38 264 LEU A O 1
ATOM 2032 N N . SER A 1 265 ? -10.569 -8.120 7.306 1.00 98.69 265 SER A N 1
ATOM 2033 C CA . SER A 1 265 ? -10.392 -8.808 6.020 1.00 98.69 265 SER A CA 1
ATOM 2034 C C . SER A 1 265 ? -9.343 -8.110 5.138 1.00 98.69 265 SER A C 1
ATOM 2036 O O . SER A 1 265 ? -8.390 -8.737 4.677 1.00 98.69 265 SER A O 1
ATOM 2038 N N . PHE A 1 266 ? -9.405 -6.781 5.011 1.00 98.81 266 PHE A N 1
ATOM 2039 C CA . PHE A 1 266 ? -8.411 -6.026 4.241 1.00 98.81 266 PHE A CA 1
ATOM 2040 C C . PHE A 1 266 ? -7.060 -5.874 4.960 1.00 98.81 266 PHE A C 1
ATOM 2042 O O . PHE A 1 266 ? -6.002 -6.078 4.361 1.00 98.81 266 PHE A O 1
ATOM 2049 N N . PHE A 1 267 ? -7.061 -5.476 6.238 1.00 98.75 267 PHE A N 1
ATOM 2050 C CA . PHE A 1 267 ? -5.831 -5.088 6.939 1.00 98.75 267 PHE A CA 1
ATOM 2051 C C . PHE A 1 267 ? -4.951 -6.269 7.351 1.00 98.75 267 PHE A C 1
ATOM 2053 O O . PHE A 1 267 ? -3.722 -6.103 7.368 1.00 98.75 267 PHE A O 1
ATOM 2060 N N . ARG A 1 268 ? -5.566 -7.404 7.710 1.00 98.50 268 ARG A N 1
ATOM 2061 C CA . ARG A 1 268 ? -4.890 -8.626 8.166 1.00 98.50 268 ARG A CA 1
ATOM 2062 C C . ARG A 1 268 ? -4.880 -9.690 7.077 1.00 98.50 268 ARG A C 1
ATOM 2064 O O . ARG A 1 268 ? -3.814 -10.214 6.768 1.00 98.50 268 ARG A O 1
ATOM 2071 N N . ASP A 1 269 ? -6.046 -9.992 6.511 1.00 98.44 269 ASP A N 1
ATOM 2072 C CA . ASP A 1 269 ? -6.206 -11.167 5.645 1.00 98.44 269 ASP A CA 1
ATOM 2073 C C . ASP A 1 269 ? -5.856 -10.875 4.180 1.00 98.44 269 ASP A C 1
ATOM 2075 O O . ASP A 1 269 ? -5.604 -11.803 3.413 1.00 98.44 269 ASP A O 1
ATOM 2079 N N . MET A 1 270 ? -5.759 -9.589 3.813 1.00 98.44 270 MET A N 1
ATOM 2080 C CA . MET A 1 270 ? -5.488 -9.127 2.447 1.00 98.44 270 MET A CA 1
ATOM 2081 C C . MET A 1 270 ? -6.513 -9.701 1.465 1.00 98.44 270 MET A C 1
ATOM 2083 O O . MET A 1 270 ? -6.167 -10.172 0.380 1.00 98.44 270 MET A O 1
ATOM 2087 N N . HIS A 1 271 ? -7.771 -9.704 1.892 1.00 98.56 271 HIS A N 1
ATOM 2088 C CA . HIS A 1 271 ? -8.871 -10.400 1.251 1.00 98.56 271 HIS A CA 1
ATOM 2089 C C . HIS A 1 271 ? -10.019 -9.409 1.034 1.00 98.56 271 HIS A C 1
ATOM 2091 O O . HIS A 1 271 ? -10.355 -8.629 1.925 1.00 98.56 271 HIS A O 1
ATOM 2097 N N . PHE A 1 272 ? -10.617 -9.411 -0.156 1.00 98.75 272 PHE A N 1
ATOM 2098 C CA . PHE A 1 272 ? -11.887 -8.722 -0.376 1.00 98.75 272 PHE A CA 1
ATOM 2099 C C . PHE A 1 272 ? -12.997 -9.470 0.365 1.00 98.75 272 PHE A C 1
ATOM 2101 O O . PHE A 1 272 ? -13.059 -10.687 0.222 1.00 98.75 272 PHE A O 1
ATOM 2108 N N . PRO A 1 273 ? -13.920 -8.817 1.087 1.00 98.44 273 PRO A N 1
ATOM 2109 C CA . PRO A 1 273 ? -15.096 -9.505 1.616 1.00 98.44 273 PRO A CA 1
ATOM 2110 C C . PRO A 1 273 ? -15.827 -10.328 0.539 1.00 98.44 273 PRO A C 1
ATOM 2112 O O . PRO A 1 273 ? -15.740 -10.043 -0.662 1.00 98.44 273 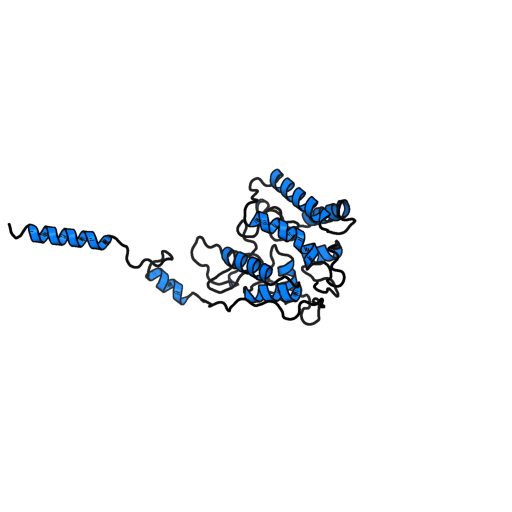PRO A O 1
ATOM 2115 N N . ASP A 1 274 ? -16.536 -11.376 0.948 1.00 97.25 274 ASP A N 1
ATOM 2116 C CA . ASP A 1 274 ? -17.341 -12.157 0.008 1.00 97.25 274 ASP A CA 1
ATOM 2117 C C . ASP A 1 274 ? -18.381 -11.259 -0.671 1.00 97.25 274 ASP A C 1
ATOM 2119 O O . ASP A 1 274 ? -18.969 -10.382 -0.037 1.00 97.25 274 ASP A O 1
ATOM 2123 N N . ASP A 1 275 ? -18.581 -11.458 -1.978 1.00 97.50 275 ASP A N 1
ATOM 2124 C CA . ASP A 1 275 ? -19.488 -10.640 -2.797 1.00 97.50 275 ASP A CA 1
ATOM 2125 C C . ASP A 1 275 ? -19.159 -9.126 -2.778 1.00 97.50 275 ASP A C 1
ATOM 2127 O O . ASP A 1 275 ? -20.024 -8.281 -3.013 1.00 97.50 275 ASP A O 1
ATOM 2131 N N . PHE A 1 276 ? -17.903 -8.753 -2.502 1.00 98.62 276 PHE A N 1
ATOM 2132 C CA . PHE A 1 276 ? -17.496 -7.350 -2.435 1.00 98.62 276 PHE A CA 1
ATOM 2133 C C . PHE A 1 276 ? -17.563 -6.662 -3.803 1.00 98.62 276 PHE A C 1
ATOM 2135 O O . PHE A 1 276 ? -16.951 -7.105 -4.785 1.00 98.62 276 PHE A O 1
ATOM 2142 N N . HIS A 1 277 ? -18.275 -5.536 -3.841 1.00 98.69 277 HIS A N 1
ATOM 2143 C CA . HIS A 1 277 ? -18.337 -4.653 -4.998 1.00 98.69 277 HIS A CA 1
ATOM 2144 C C . HIS A 1 277 ? -17.497 -3.395 -4.768 1.00 98.69 277 HIS A C 1
ATOM 2146 O O . HIS A 1 277 ? -17.612 -2.759 -3.719 1.00 98.69 277 HIS A O 1
ATOM 2152 N N . ARG A 1 278 ? -16.703 -2.983 -5.762 1.00 97.81 278 ARG A N 1
ATOM 2153 C CA . ARG A 1 278 ? -16.071 -1.650 -5.740 1.00 97.81 278 ARG A CA 1
ATOM 2154 C C . ARG A 1 278 ? -17.147 -0.558 -5.845 1.00 97.81 278 ARG A C 1
ATOM 2156 O O . ARG A 1 278 ? -18.170 -0.798 -6.491 1.00 97.81 278 ARG A O 1
ATOM 2163 N N . ALA A 1 279 ? -16.919 0.597 -5.219 1.00 90.56 279 ALA A N 1
ATOM 2164 C CA . ALA A 1 279 ? -17.775 1.790 -5.319 1.00 90.56 279 ALA A CA 1
ATOM 2165 C C . ALA A 1 279 ? -17.625 2.490 -6.665 1.00 90.56 279 ALA A C 1
ATOM 2167 O O . ALA A 1 279 ? -16.535 2.339 -7.248 1.00 90.56 279 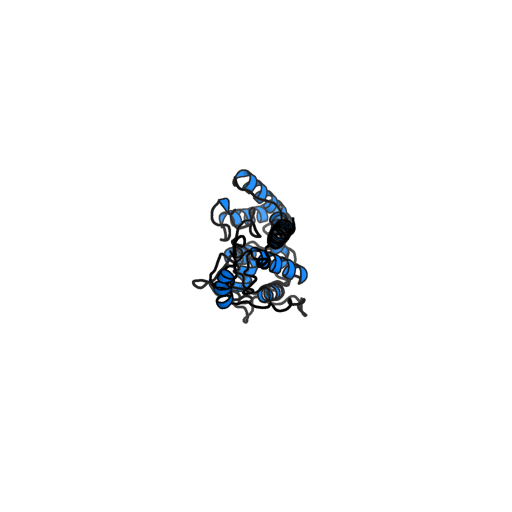ALA A O 1
#

InterPro domains:
  IPR000028 Chloroperoxidase [PF01328] (66-278)
  IPR000028 Chloroperoxidase [PS51405] (64-279)
  IPR036851 Chloroperoxidase-like superfamily [G3DSA:1.10.489.10] (45-279)
  IPR036851 Chloroperoxidase-like superfamily [SSF47571] (58-181)

Organism: Sphaerobolus stellatus (strain SS14) (NCBI:txid990650)

Radius of gyration: 24.87 Å; chains: 1; bounding box: 88×56×53 Å

pLDDT: mean 92.17, std 13.81, range [45.16, 98.94]